Protein AF-A0A6J7NUD2-F1 (afdb_monomer)

Mean predicted aligned error: 7.23 Å

Foldseek 3Di:
DLLVVLQVLVVQLVVLLVVLLVVLVVQCVPPNPVRLLVVLVVLLVVLLVLLVVLLLVLLVCLVVAFQLLLLLSLLLNLLSLLLNLLSVLLVVVSVVVDDDSVNSSVSSSVSSNSCCCSPPVSVVLNVCSRPFDHHHHPDWVQSLVLLLVLLVVLLVLLVVLVVCCCCPQVVPPDLVVCCVVLVPPSLSSSLVSLNVLSVPLDNDDDGSSSSSVSSSSSLSNSLSSVLVSVSSVLVVCVPVCVDVDNVVSPDLVVLLVVLVVLLVLLVVLQVVCVVLVHHLPSLNSQLSSLSSSLVVCPPPPCNSVSSSSSVSSSSSSNSSSVSSVPRDRD

Sequence (330 aa):
MATSYGIGMQGLNMAVREGASVNAQAQLAASGVTGATVWLTDWLKRSTVSNSAALTLGIQLGDAMGYEQQLTLPNALSWLAYNDSILQSVQQQIDAGALDAAGIDRYARILADVDAAINVYYPDQLAIVQAAPAQPSPGAGPVTAYLSDYTTFLARAGKAQQDYVQQVVMRGQDPAVVARENDVGLLLPVVLNLSAAAAAIPSNRDSLPDELLQATVAVTYYIATTSLIAAVQNFGVDQFGIGADPTAVQQPEVLLASMSTAKKAVDQVAALLAQRGLDASLPVWAAAYGTDAAQALAGTPEATAAQVLALNELYFDAITVFMLQSGPVQ

Radius of gyration: 19.98 Å; Cα contacts (8 Å, |Δi|>4): 411; chains: 1; bounding box: 54×42×58 Å

Solvent-accessible surface area (backbone atoms only — not comparable to full-atom values): 16984 Å² total; per-residue (Å²): 108,44,47,63,47,22,44,50,52,50,54,46,50,54,50,38,28,51,54,26,33,57,50,33,53,51,34,34,73,75,48,34,59,70,46,31,50,51,54,50,51,57,48,50,54,52,50,51,53,52,40,53,50,51,48,53,52,55,37,62,50,42,78,80,39,26,42,53,36,45,68,46,42,27,62,59,43,17,62,46,50,46,40,50,23,45,51,54,42,51,50,53,50,58,74,69,69,73,68,48,73,67,50,48,30,52,52,34,25,51,51,31,48,45,48,45,40,62,74,48,49,39,57,52,46,48,51,45,44,72,67,49,75,51,54,77,50,89,49,62,65,66,53,33,55,51,37,49,54,50,23,53,51,31,37,52,51,18,49,52,43,45,49,45,41,43,57,73,72,48,63,73,57,58,66,74,55,52,34,65,76,64,69,46,65,63,55,60,54,22,38,51,46,31,46,53,55,45,71,65,58,70,94,75,82,90,46,55,55,58,31,41,51,48,27,10,40,11,52,34,28,28,49,46,25,49,52,46,47,54,54,54,51,54,46,52,30,61,76,68,51,69,54,93,40,70,74,67,75,69,40,66,68,59,53,51,51,50,45,52,52,48,44,50,52,39,54,54,47,36,55,55,30,48,76,72,74,42,68,47,61,57,39,54,44,48,32,42,13,27,49,37,25,19,59,73,31,57,91,46,99,55,18,65,64,32,42,54,51,18,47,53,42,34,50,55,19,40,53,46,45,50,50,61,64,72,42,84,85,128

pLDDT: mean 82.51, std 13.62, range [37.12, 98.12]

Structure (mmCIF, N/CA/C/O backbone):
data_AF-A0A6J7NUD2-F1
#
_entry.id   AF-A0A6J7NUD2-F1
#
loop_
_atom_site.group_PDB
_atom_site.id
_atom_site.type_symbol
_atom_site.label_atom_id
_atom_site.label_alt_id
_atom_site.label_comp_id
_atom_site.label_asym_id
_atom_site.label_entity_id
_atom_site.label_seq_id
_atom_site.pdbx_PDB_ins_code
_atom_site.Cartn_x
_atom_site.Cartn_y
_atom_site.Cartn_z
_atom_site.occupancy
_atom_site.B_iso_or_equiv
_atom_site.auth_seq_id
_atom_site.auth_comp_id
_atom_site.auth_asym_id
_atom_site.auth_atom_id
_atom_site.pdbx_PDB_model_num
ATOM 1 N N . MET A 1 1 ? 9.105 -21.733 -0.722 1.00 59.88 1 MET A N 1
ATOM 2 C CA . MET A 1 1 ? 9.445 -20.643 0.221 1.00 59.88 1 MET A CA 1
ATOM 3 C C . MET A 1 1 ? 8.347 -19.585 0.264 1.00 59.88 1 MET A C 1
ATOM 5 O O . MET A 1 1 ? 7.914 -19.294 1.366 1.00 59.88 1 MET A O 1
ATOM 9 N N . ALA A 1 2 ? 7.836 -19.091 -0.877 1.00 67.69 2 ALA A N 1
ATOM 10 C CA . ALA A 1 2 ? 6.710 -18.138 -0.926 1.00 67.69 2 ALA A CA 1
ATOM 11 C C . ALA A 1 2 ? 5.458 -18.602 -0.145 1.00 67.69 2 ALA A C 1
ATOM 13 O O . ALA A 1 2 ? 4.904 -17.836 0.631 1.00 67.69 2 ALA A O 1
ATOM 14 N N . THR A 1 3 ? 5.092 -19.885 -0.233 1.00 67.50 3 THR A N 1
ATOM 15 C CA . THR A 1 3 ? 3.977 -20.477 0.532 1.00 67.50 3 THR A CA 1
ATOM 16 C C . THR A 1 3 ? 4.145 -20.341 2.047 1.00 67.50 3 THR A C 1
ATOM 18 O O . THR A 1 3 ? 3.269 -19.841 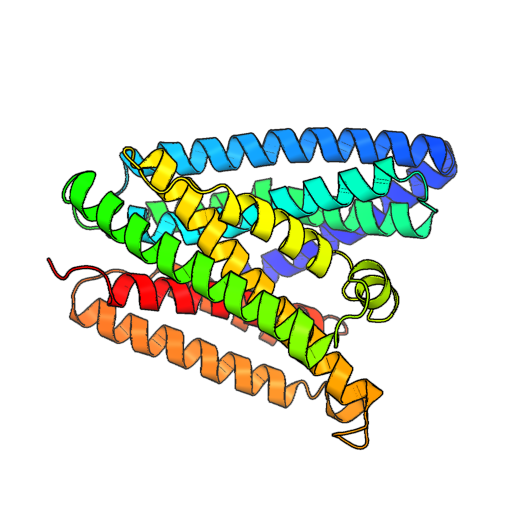2.746 1.00 67.50 3 THR A O 1
ATOM 21 N N . SER A 1 4 ? 5.296 -20.772 2.573 1.00 74.00 4 SER A N 1
ATOM 22 C CA . SER A 1 4 ? 5.603 -20.695 4.007 1.00 74.00 4 SER A CA 1
ATOM 23 C C . SER A 1 4 ? 5.697 -19.247 4.485 1.00 74.00 4 SER A C 1
ATOM 25 O O . SER A 1 4 ? 5.301 -18.954 5.609 1.00 74.00 4 SER A O 1
ATOM 27 N N . TYR A 1 5 ? 6.186 -18.358 3.617 1.00 77.38 5 TYR A N 1
ATOM 28 C CA . TYR A 1 5 ? 6.209 -16.923 3.858 1.00 77.38 5 TYR A CA 1
ATOM 29 C C . TYR A 1 5 ? 4.789 -16.364 3.997 1.00 77.38 5 TYR A C 1
ATOM 31 O O . TYR A 1 5 ? 4.462 -15.817 5.042 1.00 77.38 5 TYR A O 1
ATOM 39 N N . GLY A 1 6 ? 3.907 -16.599 3.019 1.00 72.12 6 GLY A N 1
ATOM 40 C CA . GLY A 1 6 ? 2.522 -16.115 3.043 1.00 72.12 6 GLY A CA 1
ATOM 41 C C . GLY A 1 6 ? 1.725 -16.587 4.266 1.00 72.12 6 GLY A C 1
ATOM 42 O O . GLY A 1 6 ? 1.012 -15.798 4.886 1.00 72.12 6 GLY A O 1
ATOM 43 N N . ILE A 1 7 ? 1.898 -17.849 4.678 1.00 73.75 7 ILE A N 1
ATOM 44 C CA . ILE A 1 7 ? 1.293 -18.377 5.915 1.00 73.75 7 ILE A CA 1
ATOM 45 C C . ILE A 1 7 ? 1.849 -17.658 7.151 1.00 73.75 7 ILE A C 1
ATOM 47 O O . ILE A 1 7 ? 1.085 -17.254 8.027 1.00 73.75 7 ILE A O 1
ATOM 51 N N . GLY A 1 8 ? 3.173 -17.483 7.223 1.00 80.44 8 GLY A N 1
ATOM 52 C CA . GLY A 1 8 ? 3.830 -16.782 8.327 1.00 80.44 8 GLY A CA 1
ATOM 53 C C . GLY A 1 8 ? 3.371 -15.329 8.456 1.00 80.44 8 GLY A C 1
ATOM 54 O O . GLY A 1 8 ? 3.084 -14.876 9.560 1.00 80.44 8 GLY A O 1
ATOM 55 N N . MET A 1 9 ? 3.220 -14.635 7.328 1.00 78.88 9 MET A N 1
ATOM 56 C CA . MET A 1 9 ? 2.728 -13.257 7.241 1.00 78.88 9 MET A CA 1
ATOM 57 C C . MET A 1 9 ? 1.304 -13.122 7.773 1.00 78.88 9 MET A C 1
ATOM 59 O O . MET A 1 9 ? 1.014 -12.221 8.557 1.00 78.88 9 MET A O 1
ATOM 63 N N . GLN A 1 10 ? 0.410 -14.043 7.405 1.00 74.88 10 GLN A N 1
ATOM 64 C CA . GLN A 1 10 ? -0.948 -14.021 7.944 1.00 74.88 10 GLN A CA 1
ATOM 65 C C . GLN A 1 10 ? -0.992 -14.349 9.434 1.00 74.88 10 GLN A C 1
ATOM 67 O O . GLN A 1 10 ? -1.675 -13.660 10.191 1.00 74.88 10 GLN A O 1
ATOM 72 N N . GLY A 1 11 ? -0.217 -15.343 9.876 1.00 79.19 11 GLY A N 1
ATOM 73 C CA . GLY A 1 11 ? -0.076 -15.640 11.301 1.00 79.19 11 GLY A CA 1
ATOM 74 C C . GLY A 1 11 ? 0.433 -14.432 12.092 1.00 79.19 11 GLY A C 1
ATOM 75 O O . GLY A 1 11 ? -0.085 -14.139 13.170 1.00 79.19 11 GLY A O 1
ATOM 76 N N . LEU A 1 12 ? 1.393 -13.690 11.532 1.00 86.56 12 LEU A N 1
ATOM 77 C CA . LEU A 1 12 ? 1.901 -12.456 12.117 1.00 86.56 12 LEU A CA 1
ATOM 78 C C . LEU A 1 12 ? 0.822 -11.367 12.166 1.00 86.56 12 LEU A C 1
ATOM 80 O O . LEU A 1 12 ? 0.590 -10.839 13.249 1.00 86.56 12 LEU A O 1
ATOM 84 N N . ASN A 1 13 ? 0.117 -11.082 11.064 1.00 81.00 13 ASN A N 1
ATOM 85 C CA . ASN A 1 13 ? -0.995 -10.116 11.034 1.00 81.00 13 ASN A CA 1
ATOM 86 C C . ASN A 1 13 ? -2.052 -10.424 12.105 1.00 81.00 13 ASN A C 1
ATOM 88 O O . ASN A 1 13 ? -2.481 -9.543 12.848 1.00 81.00 13 ASN A O 1
ATOM 92 N N . MET A 1 14 ? -2.458 -11.689 12.230 1.00 81.94 14 MET A N 1
ATOM 93 C CA . MET A 1 14 ? -3.412 -12.104 13.262 1.00 81.94 14 MET A CA 1
ATOM 94 C C .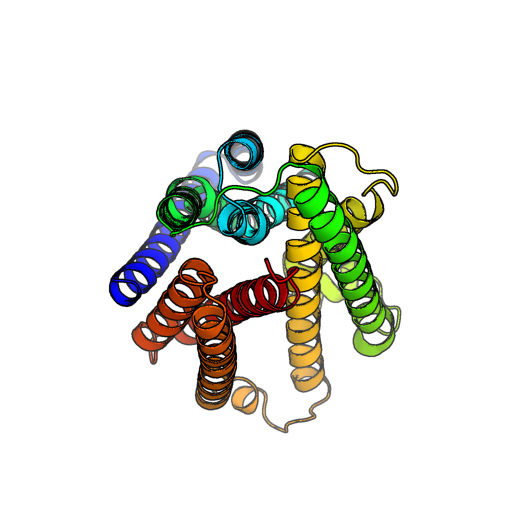 MET A 1 14 ? -2.861 -11.855 14.670 1.00 81.94 14 MET A C 1
ATOM 96 O O . MET A 1 14 ? -3.554 -11.286 15.514 1.00 81.94 14 MET A O 1
ATOM 100 N N . ALA A 1 15 ? -1.605 -12.237 14.913 1.00 88.19 15 ALA A N 1
ATOM 101 C CA . ALA A 1 15 ? -0.965 -12.078 16.212 1.00 88.19 15 ALA A CA 1
ATOM 102 C C . ALA A 1 15 ? -0.790 -10.603 16.609 1.00 88.19 15 ALA A C 1
ATOM 104 O O . ALA A 1 15 ? -1.080 -10.247 17.753 1.00 88.19 15 ALA A O 1
ATOM 105 N N . VAL A 1 16 ? -0.355 -9.734 15.688 1.00 91.88 16 VAL A N 1
ATOM 106 C CA . VAL A 1 16 ? -0.160 -8.304 15.986 1.00 91.88 16 VAL A CA 1
ATOM 107 C C . VAL A 1 16 ? -1.488 -7.595 16.228 1.00 91.88 16 VAL A C 1
ATOM 109 O O . VAL A 1 16 ? -1.579 -6.809 17.169 1.00 91.88 16 VAL A O 1
ATOM 112 N N . ARG A 1 17 ? -2.544 -7.923 15.467 1.00 86.44 17 ARG A N 1
ATOM 113 C CA . ARG A 1 17 ? -3.895 -7.377 15.687 1.00 86.44 17 ARG A CA 1
ATOM 114 C C . ARG A 1 17 ? -4.437 -7.767 17.054 1.00 86.44 17 ARG A C 1
ATOM 116 O O . ARG A 1 17 ? -4.958 -6.917 17.772 1.00 86.44 17 ARG A O 1
ATOM 123 N N . GLU A 1 18 ? -4.308 -9.037 17.427 1.00 89.56 18 GLU A N 1
ATOM 124 C CA . GLU A 1 18 ? -4.816 -9.506 18.715 1.00 89.56 18 GLU A CA 1
ATOM 125 C C . GLU A 1 18 ? -4.021 -8.915 19.885 1.00 89.56 18 GLU A C 1
ATOM 127 O O . GLU A 1 18 ? -4.606 -8.395 20.834 1.00 89.56 18 GLU A O 1
ATOM 132 N N . GLY A 1 19 ? -2.689 -8.875 19.781 1.00 94.31 19 GLY A N 1
ATOM 133 C CA . GLY A 1 19 ? -1.846 -8.207 20.773 1.00 94.31 19 GLY A CA 1
ATOM 134 C C . GLY A 1 19 ? -2.177 -6.718 20.925 1.00 94.31 19 GLY A C 1
ATOM 135 O O . GLY A 1 19 ? -2.242 -6.202 22.042 1.00 94.31 19 GLY A O 1
ATOM 136 N N . ALA A 1 20 ? -2.443 -6.024 19.817 1.00 95.06 20 ALA A N 1
ATOM 137 C CA . ALA A 1 20 ? -2.848 -4.623 19.830 1.00 95.06 20 ALA A CA 1
ATOM 138 C C . ALA A 1 20 ? -4.218 -4.408 20.481 1.00 95.06 20 ALA A C 1
ATOM 140 O O . ALA A 1 20 ? -4.378 -3.452 21.237 1.00 95.06 20 ALA A O 1
ATOM 141 N N . SER A 1 21 ? -5.171 -5.312 20.249 1.00 92.19 21 SER A N 1
ATOM 142 C CA . SER A 1 21 ? -6.493 -5.279 20.879 1.00 92.19 21 SER A CA 1
ATOM 143 C C . SER A 1 21 ? -6.420 -5.453 22.392 1.00 92.19 21 SER A C 1
ATOM 145 O O . SER A 1 21 ? -6.984 -4.657 23.143 1.00 92.19 21 SER A O 1
ATOM 147 N N . VAL A 1 22 ? -5.640 -6.430 22.862 1.00 97.31 22 VAL A N 1
ATOM 148 C CA . VAL A 1 22 ? -5.398 -6.636 24.298 1.00 97.31 22 VAL A CA 1
ATOM 149 C C . VAL A 1 22 ? -4.773 -5.387 24.926 1.00 97.31 22 VAL A C 1
ATOM 151 O O . VAL A 1 22 ? -5.215 -4.933 25.985 1.00 97.31 22 VAL A O 1
ATOM 154 N N . ASN A 1 23 ? -3.787 -4.781 24.258 1.00 96.88 23 ASN A N 1
ATOM 155 C CA . ASN A 1 23 ? -3.168 -3.543 24.729 1.00 96.88 23 ASN A CA 1
ATOM 156 C C . ASN A 1 23 ? -4.160 -2.373 24.745 1.00 96.88 23 ASN A C 1
ATOM 158 O O . ASN A 1 23 ? -4.207 -1.638 25.729 1.00 96.88 23 ASN A O 1
ATOM 162 N N . ALA A 1 24 ? -4.985 -2.218 23.709 1.00 96.56 24 ALA A N 1
ATOM 163 C CA . ALA A 1 24 ? -6.013 -1.184 23.640 1.00 96.56 24 ALA A CA 1
ATOM 164 C C . ALA A 1 24 ? -7.023 -1.312 24.791 1.00 96.56 24 ALA A C 1
ATOM 166 O O . ALA A 1 24 ? -7.306 -0.332 25.482 1.00 96.56 24 ALA A O 1
ATOM 167 N N . GLN A 1 25 ? -7.505 -2.528 25.061 1.00 97.00 25 GLN A N 1
ATOM 168 C CA . GLN A 1 25 ? -8.401 -2.813 26.185 1.00 97.00 25 GLN A CA 1
ATOM 169 C C . GLN A 1 25 ? -7.742 -2.504 27.534 1.00 97.00 25 GLN A C 1
ATOM 171 O O . GLN A 1 25 ? -8.377 -1.911 28.409 1.00 97.00 25 GLN A O 1
ATOM 176 N N . ALA A 1 26 ? -6.459 -2.838 27.697 1.00 97.62 26 ALA A N 1
ATOM 177 C CA . ALA A 1 26 ? -5.707 -2.503 28.902 1.00 97.62 26 ALA A CA 1
ATOM 178 C C . ALA A 1 26 ? -5.567 -0.981 29.092 1.00 97.62 26 ALA A C 1
ATOM 180 O O . ALA A 1 26 ? -5.762 -0.484 30.202 1.00 97.62 26 ALA A O 1
ATOM 181 N N . GLN A 1 27 ? -5.293 -0.225 28.023 1.00 97.75 27 GLN A N 1
ATOM 182 C CA . GLN A 1 27 ? -5.208 1.241 28.077 1.00 97.75 27 GLN A CA 1
ATOM 183 C C . GLN A 1 27 ? -6.558 1.885 28.409 1.00 97.75 27 GLN A C 1
ATOM 185 O O . GLN A 1 27 ? -6.618 2.789 29.249 1.00 97.75 27 GLN A O 1
ATOM 190 N N . LEU A 1 28 ? -7.643 1.383 27.809 1.00 97.62 28 LEU A N 1
ATOM 191 C CA . LEU A 1 28 ? -9.012 1.808 28.104 1.00 97.62 28 LEU A CA 1
ATOM 192 C C . LEU A 1 28 ? -9.375 1.554 29.571 1.00 97.62 28 LEU A C 1
ATOM 194 O O . LEU A 1 28 ? -9.928 2.436 30.225 1.00 97.62 28 LEU A O 1
ATOM 198 N N . ALA A 1 29 ? -9.029 0.383 30.109 1.00 97.56 29 ALA A N 1
ATOM 199 C CA . ALA A 1 29 ? -9.279 0.046 31.507 1.00 97.56 29 ALA A CA 1
ATOM 200 C C . ALA A 1 29 ? -8.446 0.900 32.479 1.00 97.56 29 ALA A C 1
ATOM 202 O O . ALA A 1 29 ? -8.942 1.293 33.533 1.00 97.56 29 ALA A O 1
ATOM 203 N N . ALA A 1 30 ? -7.191 1.198 32.130 1.00 97.44 30 ALA A N 1
ATOM 204 C CA . ALA A 1 30 ? -6.271 1.926 33.000 1.00 97.44 30 ALA A CA 1
ATOM 205 C C . ALA A 1 30 ? -6.513 3.442 33.021 1.00 97.44 30 ALA A C 1
ATOM 207 O O . ALA A 1 30 ? -6.328 4.079 34.057 1.00 97.44 30 ALA A O 1
ATOM 208 N N . SER A 1 31 ? -6.886 4.032 31.883 1.00 96.44 31 SER A N 1
ATOM 209 C CA . SER A 1 31 ? -6.862 5.491 31.692 1.00 96.44 31 SER A CA 1
ATOM 210 C C . SER A 1 31 ? -8.123 6.069 31.041 1.00 96.44 31 SER A C 1
ATOM 212 O O . SER A 1 31 ? -8.207 7.276 30.793 1.00 96.44 31 SER A O 1
ATOM 214 N N . GLY A 1 32 ? -9.126 5.223 30.794 1.00 96.19 32 GLY A N 1
ATOM 215 C CA . GLY A 1 32 ? -10.331 5.594 30.065 1.00 96.19 32 GLY A CA 1
ATOM 216 C C . GLY A 1 32 ? -10.046 5.930 28.600 1.00 96.19 32 GLY A C 1
ATOM 217 O O . GLY A 1 32 ? -8.933 5.777 28.097 1.00 96.19 32 GLY A O 1
ATOM 218 N N . VAL A 1 33 ? -11.075 6.420 27.909 1.00 95.62 33 VAL A N 1
ATOM 219 C CA . VAL A 1 33 ? -10.987 6.778 26.484 1.00 95.62 33 VAL A CA 1
ATOM 220 C C . VAL A 1 33 ? -9.936 7.863 26.251 1.00 95.62 33 VAL A C 1
ATOM 222 O O . VAL A 1 33 ? -9.086 7.703 25.389 1.00 95.62 33 VAL A O 1
ATOM 225 N N . THR A 1 34 ? -9.926 8.929 27.058 1.00 94.56 34 THR A N 1
ATOM 226 C CA . THR A 1 34 ? -8.990 10.050 26.883 1.00 94.56 34 THR A CA 1
ATOM 227 C C . THR A 1 34 ? -7.527 9.613 26.960 1.00 94.56 34 THR A C 1
ATOM 229 O O . THR A 1 34 ? -6.733 9.998 26.104 1.00 94.56 34 THR A O 1
ATOM 232 N N . GLY A 1 35 ? -7.156 8.808 27.961 1.00 94.88 35 GLY A N 1
ATOM 233 C CA . GLY A 1 35 ? -5.779 8.333 28.089 1.00 94.88 35 GLY A CA 1
ATOM 234 C C . GLY A 1 35 ? -5.400 7.328 27.000 1.00 94.88 35 GLY A C 1
ATOM 235 O O . GLY A 1 35 ? -4.309 7.422 26.437 1.00 94.88 35 GLY A O 1
ATOM 236 N N . ALA A 1 36 ? -6.326 6.446 26.613 1.00 96.75 36 ALA A N 1
ATOM 237 C CA . ALA A 1 36 ? -6.109 5.525 25.504 1.00 96.75 36 ALA A CA 1
ATOM 238 C C . ALA A 1 36 ? -5.946 6.259 24.158 1.00 96.75 36 ALA A C 1
ATOM 240 O O . ALA A 1 36 ? -5.100 5.870 23.354 1.00 96.75 36 ALA A O 1
ATOM 241 N N . THR A 1 37 ? -6.665 7.365 23.932 1.00 96.56 37 THR A N 1
ATOM 242 C CA . THR A 1 37 ? -6.471 8.236 22.760 1.00 96.56 37 THR A CA 1
ATOM 243 C C . THR A 1 37 ? -5.074 8.853 22.738 1.00 96.56 37 THR A C 1
ATOM 245 O O . THR A 1 37 ? -4.451 8.904 21.678 1.00 96.56 37 THR A O 1
ATOM 248 N N . VAL A 1 38 ? -4.539 9.292 23.886 1.00 96.38 38 VAL A N 1
ATOM 249 C CA . VAL A 1 38 ? -3.161 9.816 23.970 1.00 96.38 38 VAL A CA 1
ATOM 250 C C . VAL A 1 38 ? -2.148 8.728 23.611 1.00 96.38 38 VAL A C 1
ATOM 252 O O . VAL A 1 38 ? -1.277 8.961 22.775 1.00 96.38 38 VAL A O 1
ATOM 255 N N . TRP A 1 39 ? -2.302 7.523 24.166 1.00 96.94 39 TRP A N 1
ATOM 256 C CA . TRP A 1 39 ? -1.449 6.380 23.826 1.00 96.94 39 TRP A CA 1
ATOM 257 C C . TRP A 1 39 ? -1.483 6.054 22.326 1.00 96.94 39 TRP A C 1
ATOM 259 O O . TRP A 1 39 ? -0.428 5.877 21.711 1.00 96.94 39 TRP A O 1
ATOM 269 N N . LEU A 1 40 ? -2.678 6.024 21.730 1.00 96.69 40 LEU A N 1
ATOM 270 C CA . LEU A 1 40 ? -2.864 5.776 20.302 1.00 96.69 40 LEU A CA 1
ATOM 271 C C . LEU A 1 40 ? -2.211 6.877 19.454 1.00 96.69 40 LEU A C 1
ATOM 273 O O . LEU A 1 40 ? -1.534 6.581 18.475 1.00 96.69 40 LEU A O 1
ATOM 277 N N . THR A 1 41 ? -2.356 8.140 19.863 1.00 97.44 41 THR A N 1
ATOM 278 C CA . THR A 1 41 ? -1.734 9.296 19.198 1.00 97.44 41 THR A CA 1
ATOM 279 C C . THR A 1 41 ? -0.208 9.202 19.226 1.00 97.44 41 THR A C 1
ATOM 281 O O . THR A 1 41 ? 0.461 9.489 18.234 1.00 97.44 41 THR A O 1
ATOM 284 N N . ASP A 1 42 ? 0.369 8.783 20.351 1.00 97.94 42 ASP A N 1
ATOM 285 C CA . ASP A 1 42 ? 1.816 8.609 20.464 1.00 97.94 42 ASP A CA 1
ATOM 286 C C . ASP A 1 42 ? 2.319 7.409 19.659 1.00 97.94 42 ASP A C 1
ATOM 288 O O . ASP A 1 42 ? 3.426 7.463 19.120 1.00 97.94 42 ASP A O 1
ATOM 292 N N . TRP A 1 43 ? 1.527 6.336 19.551 1.00 97.88 43 TRP A N 1
ATOM 293 C CA . TRP A 1 43 ? 1.815 5.235 18.633 1.00 97.88 43 TRP A CA 1
ATOM 294 C C . TRP A 1 43 ? 1.810 5.720 17.184 1.00 97.88 43 TRP A C 1
ATOM 296 O O . TRP A 1 43 ? 2.838 5.612 16.518 1.00 97.88 43 TRP A O 1
ATOM 306 N N . LEU A 1 44 ? 0.726 6.361 16.750 1.00 97.69 44 LEU A N 1
ATOM 307 C CA . LEU A 1 44 ? 0.581 6.932 15.415 1.00 97.69 44 LEU A CA 1
ATOM 308 C C . LEU A 1 44 ? 1.786 7.797 15.022 1.00 97.69 44 LEU A C 1
ATOM 310 O O . LEU A 1 44 ? 2.376 7.578 13.969 1.00 97.69 44 LEU A O 1
ATOM 314 N N . LYS A 1 45 ? 2.224 8.718 15.893 1.00 98.12 45 LYS A N 1
ATOM 315 C CA . LYS A 1 45 ? 3.410 9.556 15.636 1.00 98.12 45 LYS A CA 1
ATOM 316 C C . LYS A 1 45 ? 4.670 8.734 15.366 1.00 98.12 45 LYS A C 1
ATOM 318 O O . LYS A 1 45 ? 5.428 9.071 14.459 1.00 98.12 45 LYS A O 1
ATOM 323 N N . ARG A 1 46 ? 4.918 7.677 16.151 1.00 97.88 46 ARG A N 1
ATOM 324 C CA . ARG A 1 46 ? 6.085 6.801 15.946 1.00 97.88 46 ARG A CA 1
ATOM 325 C C . ARG A 1 46 ? 5.986 6.064 14.615 1.00 97.88 46 ARG A C 1
ATOM 327 O O . ARG A 1 46 ? 6.964 6.059 13.875 1.00 97.88 46 ARG A O 1
ATOM 334 N N . SER A 1 47 ? 4.819 5.508 14.296 1.00 98.00 47 SER A N 1
ATOM 335 C CA . SER A 1 47 ? 4.583 4.809 13.030 1.00 98.00 47 SER A CA 1
ATOM 336 C C . SER A 1 47 ? 4.755 5.741 11.827 1.00 98.00 47 SER A C 1
ATOM 338 O O . SER A 1 47 ? 5.409 5.356 10.865 1.00 98.00 47 SER A O 1
ATOM 340 N N . THR A 1 48 ? 4.295 6.997 11.901 1.00 98.12 48 THR A N 1
ATOM 341 C CA . THR A 1 48 ? 4.526 8.020 10.861 1.00 98.12 48 THR A CA 1
ATOM 342 C C . THR A 1 48 ? 6.006 8.303 10.638 1.00 98.12 48 THR A C 1
ATOM 344 O O . THR A 1 48 ? 6.464 8.323 9.495 1.00 98.12 48 THR A O 1
ATOM 347 N N . VAL A 1 49 ? 6.781 8.482 11.712 1.00 97.94 49 VAL A N 1
ATOM 348 C CA . VAL A 1 49 ? 8.231 8.705 11.600 1.00 97.94 49 VAL A CA 1
ATOM 349 C C . VAL A 1 49 ? 8.924 7.487 10.985 1.00 97.94 49 VAL A C 1
ATOM 351 O O . VAL A 1 49 ? 9.716 7.646 10.057 1.00 97.94 49 VAL A O 1
ATOM 354 N N . SER A 1 50 ? 8.605 6.278 11.453 1.00 97.62 50 SER A N 1
ATOM 355 C CA . SER A 1 50 ? 9.188 5.039 10.926 1.00 97.62 50 SER A CA 1
ATOM 356 C C . SER A 1 50 ? 8.822 4.801 9.460 1.00 97.62 50 SER A C 1
ATOM 358 O O . SER A 1 50 ? 9.695 4.453 8.669 1.00 97.62 50 SER A O 1
ATOM 360 N N . ASN A 1 51 ? 7.564 5.039 9.074 1.00 97.50 51 ASN A N 1
ATOM 361 C CA . ASN A 1 51 ? 7.095 4.893 7.695 1.00 97.50 51 ASN A CA 1
ATOM 362 C C . ASN A 1 51 ? 7.822 5.860 6.753 1.00 97.50 51 ASN A C 1
ATOM 364 O O . ASN A 1 51 ? 8.347 5.453 5.719 1.00 97.50 51 ASN A O 1
ATOM 368 N N . SER A 1 52 ? 7.911 7.135 7.145 1.00 96.88 52 SER A N 1
ATOM 369 C CA . SER A 1 52 ? 8.609 8.163 6.369 1.00 96.88 52 SER A CA 1
ATOM 370 C C . SER A 1 52 ? 10.102 7.852 6.217 1.00 96.88 52 SER A C 1
ATOM 372 O O . SER A 1 52 ? 10.657 7.989 5.122 1.00 96.88 52 SER A O 1
ATOM 374 N N . ALA A 1 53 ? 10.749 7.368 7.282 1.00 96.19 53 ALA A N 1
ATOM 375 C CA . ALA A 1 53 ? 12.145 6.943 7.237 1.00 96.19 53 ALA A CA 1
ATOM 376 C C . ALA A 1 53 ? 12.353 5.737 6.305 1.00 96.19 53 ALA A C 1
ATOM 378 O O . ALA A 1 53 ? 13.280 5.747 5.495 1.00 96.19 53 ALA A O 1
ATOM 379 N N . ALA A 1 54 ? 11.477 4.729 6.379 1.00 96.06 54 ALA A N 1
ATOM 380 C CA . ALA A 1 54 ? 11.524 3.550 5.517 1.00 96.06 54 ALA A CA 1
ATOM 381 C C . ALA A 1 54 ? 11.349 3.916 4.035 1.00 96.06 54 ALA A C 1
ATOM 383 O O . ALA A 1 54 ? 12.136 3.466 3.201 1.00 96.06 54 ALA A O 1
ATOM 384 N N . LEU A 1 55 ? 10.378 4.783 3.723 1.00 95.12 55 LEU A N 1
ATOM 385 C CA . LEU A 1 55 ? 10.113 5.248 2.361 1.00 95.12 55 LEU A CA 1
ATOM 386 C C . LEU A 1 55 ? 11.301 6.043 1.809 1.00 95.12 55 LEU A C 1
ATOM 388 O O . LEU A 1 55 ? 11.763 5.777 0.703 1.00 95.12 55 LEU A O 1
ATOM 392 N N . THR A 1 56 ? 11.845 6.964 2.610 1.00 94.56 56 THR A N 1
ATOM 393 C CA . THR A 1 56 ? 13.029 7.758 2.242 1.00 94.56 56 THR A CA 1
ATOM 394 C C . THR A 1 56 ? 14.228 6.863 1.943 1.00 94.56 56 THR A C 1
ATOM 396 O O . THR A 1 56 ? 14.889 7.039 0.921 1.00 94.56 56 THR A O 1
ATOM 399 N N . LEU A 1 57 ? 14.496 5.880 2.809 1.00 92.75 57 LEU A N 1
ATOM 400 C CA . LEU A 1 57 ? 15.584 4.926 2.610 1.00 92.75 57 LEU A CA 1
ATOM 401 C C . LEU A 1 57 ? 15.380 4.108 1.329 1.00 92.75 57 LEU A C 1
ATOM 403 O O . LEU A 1 57 ? 16.317 3.939 0.556 1.00 92.75 57 LEU A O 1
ATOM 407 N N . GLY A 1 58 ? 14.159 3.627 1.091 1.00 92.81 58 GLY A N 1
ATOM 408 C CA . GLY A 1 58 ? 13.821 2.850 -0.098 1.00 92.81 58 GLY A CA 1
ATOM 409 C C . GLY A 1 58 ? 14.073 3.610 -1.393 1.00 92.81 58 GLY A C 1
ATOM 410 O O . GLY A 1 58 ? 14.719 3.087 -2.296 1.00 92.81 58 GLY A O 1
ATOM 411 N N . ILE A 1 59 ? 13.649 4.873 -1.443 1.00 93.62 59 ILE A N 1
ATOM 412 C CA . ILE A 1 59 ? 13.890 5.767 -2.581 1.00 93.62 59 ILE A CA 1
ATOM 413 C C . ILE A 1 59 ? 15.392 5.984 -2.805 1.00 93.62 59 ILE A C 1
ATOM 415 O O . ILE A 1 59 ? 15.864 5.878 -3.934 1.00 93.62 59 ILE A O 1
ATOM 419 N N . GLN A 1 60 ? 16.157 6.241 -1.738 1.00 91.88 60 GLN A N 1
ATOM 420 C CA . GLN A 1 60 ? 17.607 6.465 -1.823 1.00 91.88 60 GLN A CA 1
ATOM 421 C C . GLN A 1 60 ? 18.374 5.242 -2.337 1.00 91.88 60 GLN A C 1
ATOM 423 O O . GLN A 1 60 ? 19.395 5.388 -3.006 1.00 91.88 60 GLN A O 1
ATOM 428 N N . LEU A 1 61 ? 17.893 4.031 -2.050 1.00 90.19 61 LEU A N 1
ATOM 429 C CA . LEU A 1 61 ? 18.515 2.804 -2.547 1.00 90.19 61 LEU A CA 1
ATOM 430 C C . LEU A 1 61 ? 18.369 2.638 -4.065 1.00 90.19 61 LEU A C 1
ATOM 432 O O . LEU A 1 61 ? 19.195 1.951 -4.667 1.00 90.19 61 LEU A O 1
ATOM 436 N N . GLY A 1 62 ? 17.377 3.285 -4.687 1.00 88.56 62 GLY A N 1
ATOM 437 C CA . GLY A 1 62 ? 17.141 3.222 -6.130 1.00 88.56 62 GLY A CA 1
ATOM 438 C C . GLY A 1 62 ? 18.342 3.666 -6.973 1.00 88.56 62 GLY A C 1
ATOM 439 O O . GLY A 1 62 ? 18.581 3.101 -8.039 1.00 88.56 62 GLY A O 1
ATOM 440 N N . ASP A 1 63 ? 19.164 4.594 -6.479 1.00 86.06 63 ASP A N 1
ATOM 441 C CA . ASP A 1 63 ? 20.361 5.070 -7.191 1.00 86.06 63 ASP A CA 1
ATOM 442 C C . ASP A 1 63 ? 21.425 3.974 -7.384 1.00 86.06 63 ASP A C 1
ATOM 444 O O . ASP A 1 63 ? 22.206 4.021 -8.335 1.00 86.06 63 ASP A O 1
ATOM 448 N N . ALA A 1 64 ? 21.458 2.977 -6.495 1.00 88.62 64 ALA A N 1
ATOM 449 C CA . ALA A 1 64 ? 22.412 1.868 -6.539 1.00 88.62 64 ALA A CA 1
ATOM 450 C C . ALA A 1 64 ? 21.869 0.623 -7.268 1.00 88.62 64 ALA A C 1
ATOM 452 O O . ALA A 1 64 ? 22.583 -0.373 -7.394 1.00 88.62 64 ALA A O 1
ATOM 453 N N . MET A 1 65 ? 20.613 0.663 -7.714 1.00 91.69 65 MET A N 1
ATOM 454 C CA . MET A 1 65 ? 19.904 -0.469 -8.307 1.00 91.69 65 MET A CA 1
ATOM 455 C C . MET A 1 65 ? 20.096 -0.569 -9.829 1.00 91.69 65 MET A C 1
ATOM 457 O O . MET A 1 65 ? 20.338 0.420 -10.523 1.00 91.69 65 MET A O 1
ATOM 461 N N . GLY A 1 66 ? 19.972 -1.790 -10.354 1.00 90.75 66 GLY A N 1
ATOM 462 C CA . GLY A 1 66 ? 19.901 -2.057 -11.792 1.00 90.75 66 GLY A CA 1
ATOM 463 C C . GLY A 1 66 ? 18.571 -1.617 -12.412 1.00 90.75 66 GLY A C 1
ATOM 464 O O . GLY A 1 66 ? 17.655 -1.180 -11.715 1.00 90.75 66 GLY A O 1
ATOM 465 N N . TYR A 1 67 ? 18.449 -1.740 -13.732 1.00 87.06 67 TYR A N 1
ATOM 466 C CA . TYR A 1 67 ? 17.301 -1.230 -14.488 1.00 87.06 67 TYR A CA 1
ATOM 467 C C . TYR A 1 67 ? 15.954 -1.808 -14.014 1.00 87.06 67 TYR A C 1
ATOM 469 O O . TYR A 1 67 ? 15.047 -1.065 -13.645 1.00 87.06 67 TYR A O 1
ATOM 477 N N . GLU A 1 68 ? 15.829 -3.132 -13.960 1.00 87.69 68 GLU A N 1
ATOM 478 C CA . GLU A 1 68 ? 14.602 -3.829 -13.558 1.00 87.69 68 GLU A CA 1
ATOM 479 C C . GLU A 1 68 ? 14.270 -3.576 -12.085 1.00 87.69 68 GLU A C 1
ATOM 481 O O . GLU A 1 68 ? 13.107 -3.420 -11.715 1.00 87.69 68 GLU A O 1
ATOM 486 N N . GLN A 1 69 ? 15.296 -3.469 -11.242 1.00 91.12 69 GLN A N 1
ATOM 487 C CA . GLN A 1 69 ? 15.149 -3.135 -9.827 1.00 91.12 69 GLN A CA 1
ATOM 488 C C . GLN A 1 69 ? 14.585 -1.723 -9.644 1.00 91.12 69 GLN A C 1
ATOM 490 O O . GLN A 1 69 ? 13.632 -1.542 -8.893 1.00 91.12 69 GLN A O 1
ATOM 495 N N . GLN A 1 70 ? 15.101 -0.734 -10.381 1.00 91.38 70 GLN A N 1
ATOM 496 C CA . GLN A 1 70 ? 14.583 0.638 -10.358 1.00 91.38 70 GLN A CA 1
ATOM 497 C C . GLN A 1 70 ? 13.127 0.706 -10.827 1.00 91.38 70 GLN A C 1
ATOM 499 O O . GLN A 1 70 ? 12.327 1.428 -10.237 1.00 91.38 70 GLN A O 1
ATOM 504 N N . LEU A 1 71 ? 12.762 -0.066 -11.854 1.00 88.94 71 LEU A N 1
ATOM 505 C CA . LEU A 1 71 ? 11.381 -0.113 -12.332 1.00 88.94 71 LEU A CA 1
ATOM 506 C C . LEU A 1 71 ? 10.439 -0.832 -11.368 1.00 88.94 71 LEU A C 1
ATOM 508 O O . LEU A 1 71 ? 9.289 -0.438 -11.257 1.00 88.94 71 LEU A O 1
ATOM 512 N N . THR A 1 72 ? 10.891 -1.866 -10.662 1.00 88.38 72 THR A N 1
ATOM 513 C CA . THR A 1 72 ? 10.048 -2.624 -9.718 1.00 88.38 72 THR A CA 1
ATOM 514 C C . THR A 1 72 ? 9.953 -1.982 -8.336 1.00 88.38 72 THR A C 1
ATOM 516 O O . THR A 1 72 ? 8.983 -2.225 -7.616 1.00 88.38 72 THR A O 1
ATOM 519 N N . LEU A 1 73 ? 10.911 -1.128 -7.971 1.00 92.12 73 LEU A N 1
ATOM 520 C CA . LEU A 1 73 ? 10.980 -0.472 -6.668 1.00 92.12 73 LEU A CA 1
ATOM 521 C C . LEU A 1 73 ? 9.701 0.303 -6.287 1.00 92.12 73 LEU A C 1
ATOM 523 O O . LEU A 1 73 ? 9.248 0.117 -5.157 1.00 92.12 73 LEU A O 1
ATOM 527 N N . PRO A 1 74 ? 9.041 1.083 -7.174 1.00 92.75 74 PRO A N 1
ATOM 528 C CA . PRO A 1 74 ? 7.765 1.722 -6.851 1.00 92.75 74 PRO A CA 1
ATOM 529 C C . PRO A 1 74 ? 6.686 0.760 -6.341 1.00 92.75 74 PRO A C 1
ATOM 531 O O . PRO A 1 74 ? 5.894 1.125 -5.476 1.00 92.75 74 PRO A O 1
ATOM 534 N N . ASN A 1 75 ? 6.669 -0.485 -6.830 1.00 88.50 75 ASN A N 1
ATOM 535 C CA . ASN A 1 75 ? 5.738 -1.498 -6.346 1.00 88.50 75 ASN A CA 1
ATOM 536 C C . ASN A 1 75 ? 6.086 -1.964 -4.926 1.00 88.50 75 ASN A C 1
ATOM 538 O O . ASN A 1 75 ? 5.205 -2.042 -4.077 1.00 88.50 75 ASN A O 1
ATOM 542 N N . ALA A 1 76 ? 7.367 -2.206 -4.636 1.00 89.38 76 ALA A N 1
ATOM 543 C CA . ALA A 1 76 ? 7.819 -2.588 -3.294 1.00 89.38 76 ALA A CA 1
ATOM 544 C C . ALA A 1 76 ? 7.619 -1.465 -2.255 1.00 89.38 76 ALA A C 1
ATOM 546 O O . ALA A 1 76 ? 7.403 -1.723 -1.074 1.00 89.38 76 ALA A O 1
ATOM 547 N N . LEU A 1 77 ? 7.666 -0.200 -2.687 1.00 93.38 77 LEU A N 1
ATOM 548 C CA . LEU A 1 77 ? 7.415 0.962 -1.828 1.00 93.38 77 LEU A CA 1
ATOM 549 C C . LEU A 1 77 ? 5.925 1.293 -1.671 1.00 93.38 77 LEU A C 1
ATOM 551 O O . LEU A 1 77 ? 5.554 2.089 -0.806 1.00 93.38 77 LEU A O 1
ATOM 555 N N . SER A 1 78 ? 5.061 0.695 -2.489 1.00 90.19 78 SER A N 1
ATOM 556 C CA . SER A 1 78 ? 3.650 1.073 -2.584 1.00 90.19 78 SER A CA 1
ATOM 557 C C . SER A 1 78 ? 2.880 0.874 -1.273 1.00 90.19 78 SER A C 1
ATOM 559 O O . SER A 1 78 ? 2.042 1.712 -0.921 1.00 90.19 78 SER A O 1
ATOM 561 N N . TRP A 1 79 ? 3.227 -0.162 -0.501 1.00 86.62 79 TRP A N 1
ATOM 562 C CA . TRP A 1 79 ? 2.694 -0.415 0.839 1.00 86.62 79 TRP A CA 1
ATOM 563 C C . TRP A 1 79 ? 3.055 0.693 1.834 1.00 86.62 79 TRP A C 1
ATOM 565 O O . TRP A 1 79 ? 2.227 1.051 2.667 1.00 86.62 79 TRP A O 1
ATOM 575 N N . LEU A 1 80 ? 4.239 1.303 1.726 1.00 95.00 80 LEU A N 1
ATOM 576 C CA . LEU A 1 80 ? 4.628 2.434 2.578 1.00 95.00 80 LEU A CA 1
ATOM 577 C C . LEU A 1 80 ? 3.853 3.708 2.219 1.00 95.00 80 LEU A C 1
ATOM 579 O O . LEU A 1 80 ? 3.435 4.445 3.112 1.00 95.00 80 LEU A O 1
ATOM 583 N N . ALA A 1 81 ? 3.600 3.959 0.930 1.00 94.81 81 ALA A N 1
ATOM 584 C CA . ALA A 1 81 ? 2.738 5.067 0.501 1.00 94.81 81 ALA A CA 1
ATOM 585 C C . ALA A 1 81 ? 1.268 4.849 0.910 1.00 94.81 81 ALA A C 1
ATOM 587 O O . ALA A 1 81 ? 0.569 5.793 1.294 1.00 94.81 81 ALA A O 1
ATOM 588 N N . TYR A 1 82 ? 0.803 3.596 0.885 1.00 92.56 82 TYR A N 1
ATOM 589 C CA . TYR A 1 82 ? -0.520 3.220 1.381 1.00 92.56 82 TYR A CA 1
ATOM 590 C C . TYR A 1 82 ? -0.622 3.445 2.894 1.00 92.56 82 TYR A C 1
ATOM 592 O O . TYR A 1 82 ? -1.562 4.088 3.366 1.00 92.56 82 TYR A O 1
ATOM 600 N N . ASN A 1 83 ? 0.391 3.005 3.646 1.00 94.31 83 ASN A N 1
ATOM 601 C CA . ASN A 1 83 ? 0.497 3.220 5.085 1.00 94.31 83 ASN A CA 1
ATOM 602 C C . ASN A 1 83 ? 0.542 4.705 5.441 1.00 94.31 83 ASN A C 1
ATOM 604 O O . ASN A 1 83 ? -0.127 5.105 6.386 1.00 94.31 83 ASN A O 1
ATOM 608 N N . ASP A 1 84 ? 1.252 5.537 4.677 1.00 95.81 84 ASP A N 1
ATOM 609 C CA . ASP A 1 84 ? 1.267 6.986 4.903 1.00 95.81 84 ASP A CA 1
ATOM 610 C C . ASP A 1 84 ? -0.153 7.570 4.842 1.00 95.81 84 ASP A C 1
ATOM 612 O O . ASP A 1 84 ? -0.591 8.297 5.735 1.00 95.81 84 ASP A O 1
ATOM 616 N N . SER A 1 85 ? -0.932 7.142 3.849 1.00 94.56 85 SER A N 1
ATOM 617 C CA . SER A 1 85 ? -2.326 7.564 3.682 1.00 94.56 85 SER A CA 1
ATOM 618 C C . SER A 1 85 ? -3.257 7.008 4.766 1.00 94.56 85 SER A C 1
ATOM 620 O O . SER A 1 85 ? -4.198 7.702 5.174 1.00 94.56 85 SER A O 1
ATOM 622 N N . ILE A 1 86 ? -2.999 5.792 5.269 1.00 92.56 86 ILE A N 1
ATOM 623 C CA . ILE A 1 86 ? -3.682 5.236 6.449 1.00 92.56 86 ILE A CA 1
ATOM 624 C C . ILE A 1 86 ? -3.378 6.094 7.672 1.00 92.56 86 ILE A C 1
ATOM 626 O O . ILE A 1 86 ? -4.307 6.527 8.345 1.00 92.56 86 ILE A O 1
ATOM 630 N N . LEU A 1 87 ? -2.104 6.361 7.952 1.00 95.44 87 LEU A N 1
ATOM 631 C CA . LEU A 1 87 ? -1.658 7.110 9.125 1.00 95.44 87 LEU A CA 1
ATOM 632 C C . LEU A 1 87 ? -2.251 8.525 9.123 1.00 95.44 87 LEU A C 1
ATOM 634 O O . LEU A 1 87 ? -2.793 8.961 10.138 1.00 95.44 87 LEU A O 1
ATOM 638 N N . GLN A 1 88 ? -2.265 9.200 7.970 1.00 93.62 88 GLN A N 1
ATOM 639 C CA . GLN A 1 88 ? -2.966 10.477 7.798 1.00 93.62 88 GLN A CA 1
ATOM 640 C C . GLN A 1 88 ? -4.471 10.355 8.085 1.00 93.62 88 GLN A C 1
ATOM 642 O O . GLN A 1 88 ? -5.043 11.209 8.763 1.00 93.62 88 GLN A O 1
ATOM 647 N N . SER A 1 89 ? -5.121 9.283 7.623 1.00 89.50 89 SER A N 1
ATOM 648 C CA . SER A 1 89 ? -6.547 9.051 7.885 1.00 89.50 89 SER A CA 1
ATOM 649 C C . SER A 1 89 ? -6.825 8.791 9.368 1.00 89.50 89 SER A C 1
ATOM 651 O O . SER A 1 89 ? -7.773 9.346 9.915 1.00 89.50 89 SER A O 1
ATOM 653 N N . VAL A 1 90 ? -5.994 7.994 10.049 1.00 90.19 90 VAL A N 1
ATOM 654 C CA . VAL A 1 90 ? -6.115 7.756 11.497 1.00 90.19 90 VAL A CA 1
ATOM 655 C C . VAL A 1 90 ? -5.904 9.059 12.273 1.00 90.19 90 VAL A C 1
ATOM 657 O O . VAL A 1 90 ? -6.678 9.343 13.186 1.00 90.19 90 VAL A O 1
ATOM 660 N N . GLN A 1 91 ? -4.928 9.885 11.879 1.00 92.62 91 GLN A N 1
ATOM 661 C CA . GLN A 1 91 ? -4.697 11.204 12.480 1.00 92.62 91 GLN A CA 1
ATOM 662 C C . GLN A 1 91 ? -5.948 12.083 12.388 1.00 92.62 91 GLN A C 1
ATOM 664 O O . GLN A 1 91 ? -6.415 12.590 13.404 1.00 92.62 91 GLN A O 1
ATOM 669 N N . GLN A 1 92 ? -6.544 12.196 11.197 1.00 88.56 92 GLN A N 1
ATOM 670 C CA . GLN A 1 92 ? -7.769 12.975 10.985 1.00 88.56 92 GLN A CA 1
ATOM 671 C C . GLN A 1 92 ? -8.930 12.484 11.868 1.00 88.56 92 GLN A C 1
ATOM 673 O O . GLN A 1 92 ? -9.709 13.290 12.375 1.00 88.56 92 GLN A O 1
ATOM 678 N N . GLN A 1 93 ? -9.045 11.168 12.080 1.00 85.38 93 GLN A N 1
ATOM 679 C CA . GLN A 1 93 ? -10.090 10.571 12.920 1.00 85.38 93 GLN A CA 1
ATOM 680 C C . GLN A 1 93 ? -9.861 10.825 14.415 1.00 85.38 93 GLN A C 1
ATOM 682 O O . GLN A 1 93 ? -10.820 11.078 15.146 1.00 85.38 93 GLN A O 1
ATOM 687 N N . ILE A 1 94 ? -8.605 10.805 14.870 1.00 88.06 94 ILE A N 1
ATOM 688 C CA . ILE A 1 94 ? -8.234 11.209 16.233 1.00 88.06 94 ILE A CA 1
ATOM 689 C C . ILE A 1 94 ? -8.539 12.698 16.444 1.00 88.06 94 ILE A C 1
ATOM 691 O O . ILE A 1 94 ? -9.189 13.054 17.428 1.00 88.06 94 ILE A O 1
ATOM 695 N N . ASP A 1 95 ? -8.128 13.557 15.507 1.00 87.88 95 ASP A N 1
ATOM 696 C CA . ASP A 1 95 ? -8.281 15.016 15.604 1.00 87.88 95 ASP A CA 1
ATOM 697 C C . ASP A 1 95 ? -9.746 15.466 15.566 1.00 87.88 95 ASP A C 1
ATOM 699 O O . ASP A 1 95 ? -10.104 16.477 16.171 1.00 87.88 95 ASP A O 1
ATOM 703 N N . ALA A 1 96 ? -10.620 14.687 14.921 1.00 84.19 96 ALA A N 1
ATOM 704 C CA . ALA A 1 96 ? -12.065 14.902 14.957 1.00 84.19 96 ALA A CA 1
ATOM 705 C C . ALA A 1 96 ? -12.676 14.708 16.364 1.00 84.19 96 ALA A C 1
ATOM 707 O O . ALA A 1 96 ? -13.815 15.114 16.598 1.00 84.19 96 ALA A O 1
ATOM 708 N N . GLY A 1 97 ? -11.940 14.106 17.308 1.00 76.12 97 GLY A N 1
ATOM 709 C CA . GLY A 1 97 ? -12.296 14.062 18.729 1.00 76.12 97 GLY A CA 1
ATOM 710 C C . GLY A 1 97 ? -13.441 13.111 19.094 1.00 76.12 97 GLY A C 1
ATOM 711 O O . GLY A 1 97 ? -13.992 13.224 20.187 1.00 76.12 97 GLY A O 1
ATOM 712 N N . ALA A 1 98 ? -13.805 12.180 18.208 1.00 69.75 98 ALA A N 1
ATOM 713 C CA . ALA A 1 98 ? -14.984 11.318 18.348 1.00 69.75 98 ALA A CA 1
ATOM 714 C C . ALA A 1 98 ? -14.660 9.833 18.613 1.00 69.75 98 ALA A C 1
ATOM 716 O O . ALA A 1 98 ? -15.492 8.969 18.341 1.00 69.75 98 ALA A O 1
ATOM 717 N N . LEU A 1 99 ? -13.462 9.510 19.117 1.00 85.19 99 LEU A N 1
ATOM 718 C CA . LEU A 1 99 ? -13.095 8.115 19.376 1.00 85.19 99 LEU A CA 1
ATOM 719 C C . LEU A 1 99 ? -13.809 7.560 20.608 1.00 85.19 99 LEU A C 1
ATOM 721 O O . LEU A 1 99 ? -13.670 8.087 21.708 1.00 85.19 99 LEU A O 1
ATOM 725 N N . ASP A 1 100 ? -14.531 6.460 20.419 1.00 89.19 100 ASP A N 1
ATOM 726 C CA . ASP A 1 100 ? -15.048 5.611 21.486 1.00 89.19 100 ASP A CA 1
ATOM 727 C C . ASP A 1 100 ? -14.130 4.393 21.712 1.00 89.19 100 ASP A C 1
ATOM 729 O O . ASP A 1 100 ? -13.093 4.232 21.064 1.00 89.19 100 ASP A O 1
ATOM 733 N N . ALA A 1 101 ? -14.497 3.514 22.647 1.00 90.19 101 ALA A N 1
ATOM 734 C CA . ALA A 1 101 ? -13.715 2.315 22.952 1.00 90.19 101 ALA A CA 1
ATOM 735 C C . ALA A 1 101 ? -13.522 1.391 21.732 1.00 90.19 101 ALA A C 1
ATOM 737 O O . ALA A 1 101 ? -12.453 0.801 21.574 1.00 90.19 101 ALA A O 1
ATOM 738 N N . ALA A 1 102 ? -14.527 1.290 20.856 1.00 86.00 102 ALA A N 1
ATOM 739 C CA . ALA A 1 102 ? -14.445 0.479 19.645 1.00 86.00 102 ALA A CA 1
ATOM 740 C C . ALA A 1 102 ? -13.504 1.109 18.607 1.00 86.00 102 ALA A C 1
ATOM 742 O O . ALA A 1 102 ? -12.732 0.402 17.962 1.00 86.00 102 ALA A O 1
ATOM 743 N N . GLY A 1 103 ? -13.522 2.437 18.479 1.00 87.25 103 GLY A N 1
ATOM 744 C CA . GLY A 1 103 ? -12.586 3.199 17.661 1.00 87.25 103 GLY A CA 1
ATOM 745 C C . GLY A 1 103 ? -11.143 3.022 18.125 1.00 87.25 103 GLY A C 1
ATOM 746 O O . GLY A 1 103 ? -10.268 2.779 17.298 1.00 87.25 103 GLY A O 1
ATOM 747 N N . ILE A 1 104 ? -10.894 3.065 19.437 1.00 93.19 104 ILE A N 1
ATOM 748 C CA . ILE A 1 104 ? -9.557 2.826 20.003 1.00 93.19 104 ILE A CA 1
ATOM 749 C C . ILE A 1 104 ? -9.043 1.423 19.657 1.00 93.19 104 ILE A C 1
ATOM 751 O O . ILE A 1 104 ? -7.923 1.302 19.162 1.00 93.19 104 ILE A O 1
ATOM 755 N N . ASP A 1 105 ? -9.853 0.379 19.860 1.00 87.75 105 ASP A N 1
ATOM 756 C CA . ASP A 1 105 ? -9.478 -0.997 19.500 1.00 87.75 105 ASP A CA 1
ATOM 757 C C . ASP A 1 105 ? -9.193 -1.140 17.999 1.00 87.75 105 ASP A C 1
ATOM 759 O O . ASP A 1 105 ? -8.148 -1.651 17.590 1.00 87.75 105 ASP A O 1
ATOM 763 N N . ARG A 1 106 ? -10.097 -0.607 17.170 1.00 87.12 106 ARG A N 1
ATOM 764 C CA . ARG A 1 106 ? -9.989 -0.627 15.711 1.00 87.12 106 ARG A CA 1
ATOM 765 C C . ARG A 1 106 ? -8.695 0.028 15.234 1.00 87.12 106 ARG A C 1
ATOM 767 O O . ARG A 1 106 ? -7.957 -0.580 14.462 1.00 87.12 106 ARG A O 1
ATOM 774 N N . TYR A 1 107 ? -8.405 1.250 15.680 1.00 90.75 107 TYR A N 1
ATOM 775 C CA . TYR A 1 107 ? -7.213 1.972 15.238 1.00 90.75 107 TYR A CA 1
ATOM 776 C C . TYR A 1 107 ? -5.922 1.381 15.804 1.00 90.75 107 TYR A C 1
ATOM 778 O O . TYR A 1 107 ? -4.912 1.404 15.109 1.00 90.75 107 TYR A O 1
ATOM 786 N N . ALA A 1 108 ? -5.946 0.775 16.994 1.00 93.38 108 ALA A N 1
ATOM 787 C CA . ALA A 1 108 ? -4.801 0.020 17.499 1.00 93.38 108 ALA A CA 1
ATOM 788 C C . ALA A 1 108 ? -4.473 -1.185 16.601 1.00 93.38 108 ALA A C 1
ATOM 790 O O . ALA A 1 108 ? -3.313 -1.385 16.247 1.00 93.38 108 ALA A O 1
ATOM 791 N N . ARG A 1 109 ? -5.488 -1.956 16.179 1.00 89.44 109 ARG A N 1
ATOM 792 C CA . ARG A 1 109 ? -5.315 -3.072 15.229 1.00 89.44 109 ARG A CA 1
ATOM 793 C C . ARG A 1 109 ? -4.746 -2.591 13.887 1.00 89.44 109 ARG A C 1
ATOM 795 O O . ARG A 1 109 ? -3.840 -3.223 13.356 1.00 89.44 109 ARG A O 1
ATOM 802 N N . ILE A 1 110 ? -5.224 -1.453 13.377 1.00 89.19 110 ILE A N 1
ATOM 803 C CA . ILE A 1 110 ? -4.720 -0.846 12.132 1.00 89.19 110 ILE A CA 1
ATOM 804 C C . ILE A 1 110 ? -3.260 -0.393 12.270 1.00 89.19 110 ILE A C 1
ATOM 806 O O . ILE A 1 110 ? -2.453 -0.681 11.392 1.00 89.19 110 ILE A O 1
ATOM 810 N N . LEU A 1 111 ? -2.894 0.288 13.361 1.00 93.69 111 LEU A N 1
ATOM 811 C CA . LEU A 1 111 ? -1.506 0.710 13.586 1.00 93.69 111 LEU A CA 1
ATOM 812 C C . LEU A 1 111 ? -0.558 -0.485 13.753 1.00 93.69 111 LEU A C 1
ATOM 814 O O . LEU A 1 111 ? 0.591 -0.412 13.329 1.00 93.69 111 LEU A O 1
ATOM 818 N N 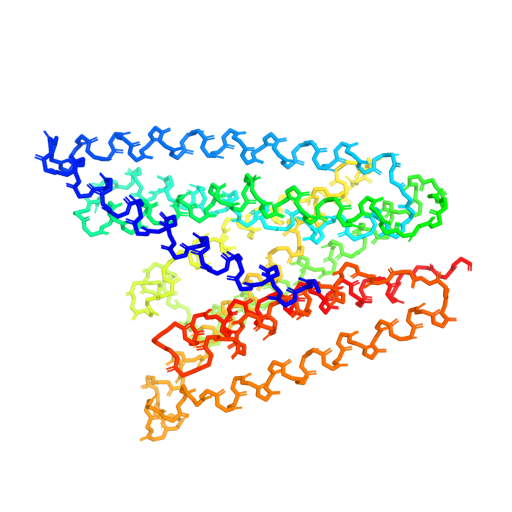. ALA A 1 112 ? -1.041 -1.598 14.308 1.00 92.75 112 ALA A N 1
ATOM 819 C CA . ALA A 1 112 ? -0.271 -2.834 14.397 1.00 92.75 112 ALA A CA 1
ATOM 820 C C . ALA A 1 112 ? 0.024 -3.448 13.021 1.00 92.75 112 ALA A C 1
ATOM 822 O O . ALA A 1 112 ? 1.150 -3.883 12.785 1.00 92.75 112 ALA A O 1
ATOM 823 N N . ASP A 1 113 ? -0.954 -3.438 12.109 1.00 88.38 113 ASP A N 1
ATOM 824 C CA . ASP A 1 113 ? -0.745 -3.863 10.720 1.00 88.38 113 ASP A CA 1
ATOM 825 C C . ASP A 1 113 ? 0.270 -2.957 10.008 1.00 88.38 113 ASP A C 1
ATOM 827 O O . ASP A 1 113 ? 1.162 -3.450 9.319 1.00 88.38 113 ASP A O 1
ATOM 831 N N . VAL A 1 114 ? 0.176 -1.636 10.212 1.00 92.81 114 VAL A N 1
ATOM 832 C CA . VAL A 1 114 ? 1.130 -0.667 9.649 1.00 92.81 114 VAL A CA 1
ATOM 833 C C . VAL A 1 114 ? 2.546 -0.925 10.171 1.00 92.81 114 VAL A C 1
ATOM 835 O O . VAL A 1 114 ? 3.486 -1.001 9.382 1.00 92.81 114 VAL A O 1
ATOM 838 N N . ASP A 1 115 ? 2.716 -1.121 11.478 1.00 95.25 115 ASP A N 1
ATOM 839 C CA . ASP A 1 115 ? 4.025 -1.421 12.059 1.00 95.25 115 ASP A CA 1
ATOM 840 C C . ASP A 1 115 ? 4.576 -2.772 11.580 1.00 95.25 115 ASP A C 1
ATOM 842 O O . ASP A 1 115 ? 5.776 -2.876 11.325 1.00 95.25 115 ASP A O 1
ATOM 846 N N . ALA A 1 116 ? 3.740 -3.803 11.425 1.00 91.00 116 ALA A N 1
ATOM 847 C CA . ALA A 1 116 ? 4.172 -5.080 10.854 1.00 91.00 116 ALA A CA 1
ATOM 848 C C . ALA A 1 116 ? 4.633 -4.911 9.397 1.00 91.00 116 ALA A C 1
ATOM 850 O O . ALA A 1 116 ? 5.693 -5.417 9.018 1.00 91.00 116 ALA A O 1
ATOM 851 N N . ALA A 1 117 ? 3.899 -4.121 8.610 1.00 89.38 117 ALA A N 1
ATOM 852 C CA . ALA A 1 117 ? 4.270 -3.801 7.239 1.00 89.38 117 ALA A CA 1
ATOM 853 C C . ALA A 1 117 ? 5.612 -3.063 7.146 1.00 89.38 117 ALA A C 1
ATOM 855 O O . ALA A 1 117 ? 6.455 -3.432 6.331 1.00 89.38 117 ALA A O 1
ATOM 856 N N . ILE A 1 118 ? 5.848 -2.076 8.012 1.00 94.19 118 ILE A N 1
ATOM 857 C CA . ILE A 1 118 ? 7.101 -1.306 8.033 1.00 94.19 118 ILE A CA 1
ATOM 858 C C . ILE A 1 118 ? 8.284 -2.168 8.493 1.00 94.19 118 ILE A C 1
ATOM 860 O O . ILE A 1 118 ? 9.365 -2.085 7.914 1.00 94.19 118 ILE A O 1
ATOM 864 N N . ASN A 1 119 ? 8.102 -2.971 9.546 1.00 92.62 119 ASN A N 1
ATOM 865 C CA . ASN A 1 119 ? 9.214 -3.628 10.240 1.00 92.62 119 ASN A CA 1
ATOM 866 C C . ASN A 1 119 ? 9.532 -5.038 9.729 1.00 92.62 119 ASN A C 1
ATOM 868 O O . ASN A 1 119 ? 10.616 -5.544 10.015 1.00 92.62 119 ASN A O 1
ATOM 872 N N . VAL A 1 120 ? 8.603 -5.680 9.018 1.00 89.44 120 VAL A N 1
ATOM 873 C CA . VAL A 1 120 ? 8.770 -7.055 8.525 1.00 89.44 120 VAL A CA 1
ATOM 874 C C . VAL A 1 120 ? 8.591 -7.103 7.013 1.00 89.44 120 VAL A C 1
ATOM 876 O O . VAL A 1 120 ? 9.501 -7.515 6.302 1.00 89.44 120 VAL A O 1
ATOM 879 N N . TYR A 1 121 ? 7.462 -6.609 6.503 1.00 86.62 121 TYR A N 1
ATOM 880 C CA . TYR A 1 121 ? 7.064 -6.886 5.115 1.00 86.62 121 TYR A CA 1
ATOM 881 C C . TYR A 1 121 ? 7.907 -6.099 4.119 1.00 86.62 121 TYR A C 1
ATOM 883 O O . TYR A 1 121 ? 8.433 -6.658 3.159 1.00 86.62 121 TYR A O 1
ATOM 891 N N . TYR A 1 122 ? 8.083 -4.805 4.376 1.00 90.31 122 TYR A N 1
ATOM 892 C CA . TYR A 1 122 ? 8.893 -3.940 3.534 1.00 90.31 122 TYR A CA 1
ATOM 893 C C . TYR A 1 122 ? 10.368 -4.390 3.453 1.00 90.31 122 TYR A C 1
ATOM 895 O O . TYR A 1 122 ? 10.868 -4.522 2.334 1.00 90.31 122 TYR A O 1
ATOM 903 N N . PRO A 1 123 ? 11.072 -4.683 4.569 1.00 91.56 123 PRO A N 1
ATOM 904 C CA . PRO A 1 123 ? 12.434 -5.211 4.510 1.00 91.56 123 PRO A CA 1
ATOM 905 C C . PRO A 1 123 ? 12.573 -6.474 3.652 1.00 91.56 123 PRO A C 1
ATOM 907 O O . PRO A 1 123 ? 13.530 -6.582 2.886 1.00 91.56 123 PRO A O 1
ATOM 910 N N . ASP A 1 124 ? 11.613 -7.397 3.733 1.00 88.12 124 ASP A N 1
ATOM 911 C CA . ASP A 1 124 ? 11.625 -8.626 2.935 1.00 88.12 124 ASP A CA 1
ATOM 912 C C . ASP A 1 124 ? 11.394 -8.346 1.442 1.00 88.12 124 ASP A C 1
ATOM 914 O O . ASP A 1 124 ? 12.128 -8.859 0.595 1.00 88.12 124 ASP A O 1
ATOM 918 N N . GLN A 1 125 ? 10.416 -7.495 1.103 1.00 86.06 125 GLN A N 1
ATOM 919 C CA . GLN A 1 125 ? 10.161 -7.085 -0.284 1.00 86.06 125 GLN A CA 1
ATOM 920 C C . GLN A 1 125 ? 11.385 -6.388 -0.891 1.00 86.06 125 GLN A C 1
ATOM 922 O O . GLN A 1 125 ? 11.788 -6.692 -2.016 1.00 86.06 125 GLN A O 1
ATOM 927 N N . LEU A 1 126 ? 12.023 -5.500 -0.128 1.00 90.25 126 LEU A N 1
ATOM 928 C CA . LEU A 1 126 ? 13.236 -4.809 -0.547 1.00 90.25 126 LEU A CA 1
ATOM 929 C C . LEU A 1 126 ? 14.403 -5.782 -0.754 1.00 90.25 126 LEU A C 1
ATOM 931 O O . LEU A 1 126 ? 15.120 -5.665 -1.747 1.00 90.25 126 LEU A O 1
ATOM 935 N N . ALA A 1 127 ? 14.578 -6.763 0.135 1.00 89.19 127 ALA A N 1
ATOM 936 C CA . ALA A 1 127 ? 15.615 -7.782 -0.014 1.00 89.19 127 ALA A CA 1
ATOM 937 C C . ALA A 1 127 ? 15.432 -8.597 -1.304 1.00 89.19 127 ALA A C 1
ATOM 939 O O . ALA A 1 127 ? 16.413 -8.954 -1.957 1.00 89.19 127 ALA A O 1
ATOM 940 N N . ILE A 1 128 ? 14.185 -8.852 -1.709 1.00 86.38 128 ILE A N 1
ATOM 941 C CA . ILE A 1 128 ? 13.873 -9.562 -2.955 1.00 86.38 128 ILE A CA 1
ATOM 942 C C . ILE A 1 128 ? 14.165 -8.695 -4.174 1.00 86.38 128 ILE A C 1
ATOM 944 O O . ILE A 1 128 ? 14.793 -9.192 -5.107 1.00 86.38 128 ILE A O 1
ATOM 948 N N . VAL A 1 129 ? 13.789 -7.409 -4.156 1.00 88.62 129 VAL A N 1
ATOM 949 C CA . VAL A 1 129 ? 14.183 -6.453 -5.209 1.00 88.62 129 VAL A CA 1
ATOM 950 C C . VAL A 1 129 ? 15.705 -6.456 -5.355 1.00 88.62 129 VAL A C 1
ATOM 952 O O . VAL A 1 129 ? 16.221 -6.667 -6.445 1.00 88.62 129 VAL A O 1
ATOM 955 N N . GLN A 1 130 ? 16.440 -6.298 -4.254 1.00 89.50 130 GLN A N 1
ATOM 956 C CA . GLN A 1 130 ? 17.904 -6.230 -4.271 1.00 89.50 130 GLN A CA 1
ATOM 957 C C . GLN A 1 130 ? 18.572 -7.527 -4.746 1.00 89.50 130 GLN A C 1
ATOM 959 O O . GLN A 1 130 ? 19.644 -7.478 -5.349 1.00 89.50 130 GLN A O 1
ATOM 964 N N . ALA A 1 131 ? 17.959 -8.680 -4.474 1.00 89.06 131 ALA A N 1
ATOM 965 C CA . ALA A 1 131 ? 18.466 -9.982 -4.895 1.00 89.06 131 ALA A CA 1
ATOM 966 C C . ALA A 1 131 ? 18.092 -10.345 -6.342 1.00 89.06 131 ALA A C 1
ATOM 968 O O . ALA A 1 131 ? 18.709 -11.250 -6.911 1.00 89.06 131 ALA A O 1
ATOM 969 N N . ALA A 1 132 ? 17.093 -9.678 -6.932 1.00 86.69 132 ALA A N 1
ATOM 970 C CA . ALA A 1 132 ? 16.651 -9.945 -8.294 1.00 86.69 132 ALA A CA 1
ATOM 971 C C . ALA A 1 132 ? 17.776 -9.628 -9.298 1.00 86.69 132 ALA A C 1
ATOM 973 O O . ALA A 1 132 ? 18.382 -8.554 -9.210 1.00 86.69 132 ALA A O 1
ATOM 974 N N . PRO A 1 133 ? 18.076 -10.528 -10.254 1.00 85.56 133 PRO A N 1
ATOM 975 C CA . PRO A 1 133 ? 18.991 -10.226 -11.346 1.00 85.56 133 PRO A CA 1
ATOM 976 C C . PRO A 1 133 ? 18.534 -8.976 -12.099 1.00 85.56 133 PRO A C 1
ATOM 978 O O . PRO A 1 133 ? 17.369 -8.870 -12.471 1.00 85.56 133 PRO A O 1
ATOM 981 N N . ALA A 1 134 ? 19.456 -8.051 -12.347 1.00 87.50 134 ALA A N 1
ATOM 982 C CA . ALA A 1 134 ? 19.159 -6.831 -13.079 1.00 87.50 134 ALA A CA 1
ATOM 983 C C . ALA A 1 134 ? 20.294 -6.460 -14.023 1.00 87.50 134 ALA A C 1
ATOM 985 O O . ALA A 1 134 ? 21.478 -6.670 -13.734 1.00 87.50 134 ALA A O 1
ATOM 986 N N . GLN A 1 135 ? 19.919 -5.886 -15.157 1.00 86.50 135 GLN A N 1
ATOM 987 C CA . GLN A 1 135 ? 20.841 -5.258 -16.078 1.00 86.50 135 GLN A CA 1
ATOM 988 C C . GLN A 1 135 ? 21.399 -3.968 -15.461 1.00 86.50 135 GLN A C 1
ATOM 990 O O . GLN A 1 135 ? 20.740 -3.328 -14.629 1.00 86.50 135 GLN A O 1
ATOM 995 N N . PRO A 1 136 ? 22.610 -3.545 -15.867 1.00 85.25 136 PRO A N 1
ATOM 996 C CA . PRO A 1 136 ? 23.111 -2.226 -15.512 1.00 85.25 136 PRO A CA 1
ATOM 997 C C . PRO A 1 136 ? 22.078 -1.154 -15.868 1.00 85.25 136 PRO A C 1
ATOM 999 O O . PRO A 1 136 ? 21.504 -1.175 -16.957 1.00 85.25 136 PRO A O 1
ATOM 1002 N N . SER A 1 137 ? 21.842 -0.212 -14.954 1.00 81.56 137 SER A N 1
ATOM 1003 C CA . SER A 1 137 ? 20.949 0.908 -15.243 1.00 81.56 137 SER A CA 1
ATOM 1004 C C . SER A 1 137 ? 21.478 1.677 -16.468 1.00 81.56 137 SER A C 1
ATOM 1006 O O . SER A 1 137 ? 22.669 2.006 -16.503 1.00 81.56 137 SER A O 1
ATOM 1008 N N . PRO A 1 138 ? 20.634 2.009 -17.465 1.00 75.25 138 PRO A N 1
ATOM 1009 C CA . PRO A 1 138 ? 21.032 2.772 -18.652 1.00 75.25 138 PRO A CA 1
ATOM 1010 C C . PRO A 1 138 ? 21.335 4.256 -18.342 1.00 75.25 138 PRO A C 1
ATOM 1012 O O . PRO A 1 138 ? 21.457 5.076 -19.254 1.00 75.25 138 PRO A O 1
ATOM 1015 N N . GLY A 1 139 ? 21.453 4.614 -17.059 1.00 71.69 139 GLY A N 1
ATOM 1016 C CA . GLY A 1 139 ? 21.535 5.975 -16.544 1.00 71.69 139 GLY A CA 1
ATOM 1017 C C . GLY A 1 139 ? 20.165 6.500 -16.111 1.00 71.69 139 GLY A C 1
ATOM 1018 O O . GLY A 1 139 ? 19.128 5.949 -16.474 1.00 71.69 139 GLY A O 1
ATOM 1019 N N . ALA A 1 140 ? 20.158 7.592 -15.340 1.00 69.38 140 ALA A N 1
ATOM 1020 C CA . ALA A 1 140 ? 18.924 8.141 -14.775 1.00 69.38 140 ALA A CA 1
ATOM 1021 C C . ALA A 1 140 ? 17.902 8.545 -15.855 1.00 69.38 140 ALA A C 1
ATOM 1023 O O . ALA A 1 140 ? 16.729 8.250 -15.700 1.00 69.38 140 ALA A O 1
ATOM 1024 N N . GLY A 1 141 ? 18.335 9.141 -16.974 1.00 80.50 141 GLY A N 1
ATOM 1025 C CA . GLY A 1 141 ? 17.441 9.731 -17.986 1.00 80.50 141 GLY A CA 1
ATOM 1026 C C . GLY A 1 141 ? 16.387 8.786 -18.596 1.00 80.50 141 GLY A C 1
ATOM 1027 O O . GLY A 1 141 ? 15.207 9.129 -18.600 1.00 80.50 141 GLY A O 1
ATOM 1028 N N . PRO A 1 142 ? 16.760 7.605 -19.128 1.00 82.00 142 PRO A N 1
ATOM 1029 C CA . PRO A 1 142 ? 15.780 6.666 -19.680 1.00 82.00 142 PRO A CA 1
ATOM 1030 C C . PRO A 1 142 ? 14.804 6.109 -18.637 1.00 82.00 142 PRO A C 1
ATOM 1032 O O . PRO A 1 142 ? 13.633 5.895 -18.943 1.00 82.00 142 PRO A O 1
ATOM 1035 N N . VAL A 1 143 ? 15.276 5.885 -17.407 1.00 85.88 143 VAL A N 1
ATOM 1036 C CA . VAL A 1 143 ? 14.453 5.374 -16.302 1.00 85.88 143 VAL A CA 1
ATOM 1037 C C . VAL A 1 143 ? 13.497 6.449 -15.803 1.00 85.88 143 VAL A C 1
ATOM 1039 O O . VAL A 1 143 ? 12.305 6.181 -15.680 1.00 85.88 143 VAL A O 1
ATOM 1042 N N . THR A 1 144 ? 13.986 7.672 -15.585 1.00 88.50 144 THR A N 1
ATOM 1043 C CA . THR A 1 144 ? 13.158 8.802 -15.156 1.00 88.50 144 THR A CA 1
ATOM 1044 C C . THR A 1 144 ? 12.083 9.104 -16.183 1.00 88.50 144 THR A C 1
ATOM 1046 O O . THR A 1 144 ? 10.923 9.161 -15.808 1.00 88.50 144 THR A O 1
ATOM 1049 N N . ALA A 1 145 ? 12.422 9.189 -17.476 1.00 87.56 145 ALA A N 1
ATOM 1050 C CA . ALA A 1 145 ? 11.440 9.425 -18.537 1.00 87.56 145 ALA A CA 1
ATOM 1051 C C . ALA A 1 145 ? 10.338 8.354 -18.556 1.00 87.56 145 ALA A C 1
ATOM 1053 O O . ALA A 1 145 ? 9.152 8.677 -18.624 1.00 87.56 145 ALA A O 1
ATOM 1054 N N . TYR A 1 146 ? 10.725 7.081 -18.439 1.00 89.44 146 TYR A N 1
ATOM 1055 C CA . TYR A 1 146 ? 9.775 5.977 -18.414 1.00 89.44 146 TYR A CA 1
ATOM 1056 C C . TYR A 1 146 ? 8.849 6.023 -17.189 1.00 89.44 146 TYR A C 1
ATOM 1058 O O . TYR A 1 146 ? 7.626 5.943 -17.329 1.00 89.44 146 TYR A O 1
ATOM 1066 N N . LEU A 1 147 ? 9.418 6.196 -15.991 1.00 90.88 147 LEU A N 1
ATOM 1067 C CA . LEU A 1 147 ? 8.648 6.350 -14.754 1.00 90.88 147 LEU A CA 1
ATOM 1068 C C . LEU A 1 147 ? 7.737 7.582 -14.812 1.00 90.88 147 LEU A C 1
ATOM 1070 O O . LEU A 1 147 ? 6.603 7.515 -14.342 1.00 90.88 147 LEU A O 1
ATOM 1074 N N . SER A 1 148 ? 8.173 8.660 -15.464 1.00 90.94 148 SER A N 1
ATOM 1075 C CA . SER A 1 148 ? 7.394 9.881 -15.670 1.00 90.94 148 SER A CA 1
ATOM 1076 C C . SER A 1 148 ? 6.095 9.624 -16.434 1.00 90.94 148 SER A C 1
ATOM 1078 O O . SER A 1 148 ? 4.998 10.036 -16.018 1.00 90.94 148 SER A O 1
ATOM 1080 N N . ASP A 1 149 ? 6.211 8.940 -17.572 1.00 89.81 149 ASP A N 1
ATOM 1081 C CA . ASP A 1 149 ? 5.077 8.619 -18.432 1.00 89.81 149 ASP A CA 1
ATOM 1082 C C . ASP A 1 149 ? 4.131 7.651 -17.720 1.00 89.81 149 ASP A C 1
ATOM 1084 O O . ASP A 1 149 ? 2.911 7.856 -17.712 1.00 89.81 149 ASP A O 1
ATOM 1088 N N . TYR A 1 150 ? 4.694 6.647 -17.042 1.00 90.00 150 TYR A N 1
ATOM 1089 C CA . TYR A 1 150 ? 3.920 5.656 -16.304 1.00 90.00 150 TYR A CA 1
ATOM 1090 C C . TYR A 1 150 ? 3.175 6.270 -15.111 1.00 90.00 150 TYR A C 1
ATOM 1092 O O . TYR A 1 150 ? 1.978 6.039 -14.942 1.00 90.00 150 TYR A O 1
ATOM 1100 N N . THR A 1 151 ? 3.833 7.145 -14.347 1.00 93.44 151 THR A N 1
ATOM 1101 C CA . THR A 1 151 ? 3.232 7.935 -13.259 1.00 93.44 151 THR A CA 1
ATOM 1102 C C . THR A 1 151 ? 2.050 8.750 -13.766 1.00 93.44 151 THR A C 1
ATOM 1104 O O . THR A 1 151 ? 0.971 8.737 -13.172 1.00 93.44 151 THR A O 1
ATOM 1107 N N . THR A 1 152 ? 2.217 9.435 -14.900 1.00 92.25 152 THR A N 1
ATOM 1108 C CA . THR A 1 152 ? 1.150 10.248 -15.500 1.00 92.25 152 THR A CA 1
ATOM 1109 C C . THR A 1 152 ? -0.028 9.387 -15.944 1.00 92.25 152 THR A C 1
ATOM 1111 O O . THR A 1 152 ? -1.183 9.763 -15.730 1.00 92.25 152 THR A O 1
ATOM 1114 N N . PHE A 1 153 ? 0.248 8.233 -16.555 1.00 92.50 153 PHE A N 1
ATOM 1115 C CA . PHE A 1 153 ? -0.778 7.275 -16.947 1.00 92.50 153 PHE A CA 1
ATOM 1116 C C . PHE A 1 153 ? -1.563 6.765 -15.731 1.00 92.50 153 PHE A C 1
ATOM 1118 O O . PHE A 1 153 ? -2.790 6.877 -15.714 1.00 92.50 153 PHE A O 1
ATOM 1125 N N . LEU A 1 154 ? -0.872 6.278 -14.699 1.00 94.00 154 LEU A N 1
ATOM 1126 C CA . LEU A 1 154 ? -1.496 5.709 -13.505 1.00 94.00 154 LEU A CA 1
ATOM 1127 C C . LEU A 1 154 ? -2.277 6.745 -12.697 1.00 94.00 154 LEU A C 1
ATOM 1129 O O . LEU A 1 154 ? -3.409 6.474 -12.304 1.00 94.00 154 LEU A O 1
ATOM 1133 N N . ALA A 1 155 ? -1.740 7.954 -12.512 1.00 94.56 155 ALA A N 1
ATOM 1134 C CA . ALA A 1 155 ? -2.453 9.024 -11.817 1.00 94.56 155 ALA A CA 1
ATOM 1135 C C . ALA A 1 155 ? -3.757 9.402 -12.543 1.00 94.56 155 ALA A C 1
ATOM 1137 O O . ALA A 1 155 ? -4.801 9.583 -11.912 1.00 94.56 155 ALA A O 1
ATOM 1138 N N . ARG A 1 156 ? -3.732 9.461 -13.884 1.00 94.56 156 ARG A N 1
ATOM 1139 C CA . ARG A 1 156 ? -4.940 9.686 -14.697 1.00 94.56 156 ARG A CA 1
ATOM 1140 C C . ARG A 1 156 ? -5.922 8.521 -14.599 1.00 94.56 156 ARG A C 1
ATOM 1142 O O . ARG A 1 156 ? -7.122 8.761 -14.486 1.00 94.56 156 ARG A O 1
ATOM 1149 N N . ALA A 1 157 ? -5.431 7.284 -14.632 1.00 92.75 157 ALA A N 1
ATOM 1150 C CA . ALA A 1 157 ? -6.263 6.094 -14.506 1.00 92.75 157 ALA A CA 1
ATOM 1151 C C . ALA A 1 157 ? -6.942 6.025 -13.127 1.00 92.75 157 ALA A C 1
ATOM 1153 O O . ALA A 1 157 ? -8.154 5.829 -13.061 1.00 92.75 157 ALA A O 1
ATOM 1154 N N . GLY A 1 158 ? -6.203 6.282 -12.042 1.00 93.44 158 GLY A N 1
ATOM 1155 C CA . GLY A 1 158 ? -6.749 6.349 -10.684 1.00 93.44 158 GLY A CA 1
ATOM 1156 C C . GLY A 1 158 ? -7.799 7.452 -10.540 1.00 93.44 158 GLY A C 1
ATOM 1157 O O . GLY A 1 158 ? -8.883 7.222 -10.004 1.00 93.44 158 GLY A O 1
ATOM 1158 N N . LYS A 1 159 ? -7.559 8.627 -11.138 1.00 94.19 159 LYS A N 1
ATOM 1159 C CA . LYS A 1 159 ? -8.555 9.707 -11.171 1.00 94.19 159 LYS A CA 1
ATOM 1160 C C . LYS A 1 159 ? -9.828 9.305 -11.913 1.00 94.19 159 LYS A C 1
ATOM 1162 O O . LYS A 1 159 ? -10.921 9.567 -11.418 1.00 94.19 159 LYS A O 1
ATOM 1167 N N . ALA A 1 160 ? -9.704 8.648 -13.065 1.00 91.31 160 ALA A N 1
ATOM 1168 C CA . ALA A 1 160 ? -10.856 8.161 -13.823 1.00 91.31 160 ALA A CA 1
ATOM 1169 C C . ALA A 1 160 ? -11.660 7.110 -13.037 1.00 91.31 160 ALA A C 1
ATOM 1171 O O . ALA A 1 160 ? -12.890 7.122 -13.065 1.00 91.31 160 ALA A O 1
ATOM 1172 N N . GLN A 1 161 ? -10.978 6.235 -12.294 1.00 88.75 161 GLN A N 1
ATOM 1173 C CA . GLN A 1 161 ? -11.615 5.271 -11.400 1.00 88.75 161 GLN A CA 1
ATOM 1174 C C . GLN A 1 161 ? -12.362 5.956 -10.252 1.00 88.75 161 GLN A C 1
ATOM 1176 O O . GLN A 1 161 ? -13.520 5.633 -9.992 1.00 88.75 161 GLN A O 1
ATOM 1181 N N . GLN A 1 162 ? -11.741 6.939 -9.599 1.00 87.56 162 GLN A N 1
ATOM 1182 C CA . GLN A 1 162 ? -12.401 7.724 -8.559 1.00 87.56 162 GLN A CA 1
ATOM 1183 C C . GLN A 1 162 ? -13.621 8.481 -9.104 1.00 87.56 162 GLN A C 1
ATOM 1185 O O . GLN A 1 162 ? -14.671 8.480 -8.464 1.00 87.56 162 GLN A O 1
ATOM 1190 N N . ASP A 1 163 ? -13.511 9.080 -10.292 1.00 87.44 163 ASP A N 1
ATOM 1191 C CA . ASP A 1 163 ? -14.626 9.768 -10.950 1.00 87.44 163 ASP A CA 1
ATOM 1192 C C . ASP A 1 163 ? -15.779 8.809 -11.243 1.00 87.44 163 ASP A C 1
ATOM 1194 O O . ASP A 1 163 ? -16.935 9.143 -10.988 1.00 87.44 163 ASP A O 1
ATOM 1198 N N . TYR A 1 164 ? -15.476 7.593 -11.704 1.00 82.56 164 TYR A N 1
ATOM 1199 C CA . TYR A 1 164 ? -16.477 6.546 -11.877 1.00 82.56 164 TYR A CA 1
ATOM 1200 C C . TYR A 1 164 ? -17.186 6.213 -10.556 1.00 82.56 164 TYR A C 1
ATOM 1202 O O . TYR A 1 164 ? -18.419 6.189 -10.520 1.00 82.56 164 TYR A O 1
ATOM 1210 N N . VAL A 1 165 ? -16.441 6.013 -9.460 1.00 78.56 165 VAL A N 1
ATOM 1211 C CA . VAL A 1 165 ? -17.035 5.750 -8.136 1.00 78.56 165 VAL A CA 1
ATOM 1212 C C . VAL A 1 165 ? -17.958 6.894 -7.726 1.00 78.56 165 VAL A C 1
ATOM 1214 O O . VAL A 1 165 ? -19.107 6.650 -7.369 1.00 78.56 165 VAL A O 1
ATOM 1217 N N . GLN A 1 166 ? -17.503 8.142 -7.839 1.00 77.56 166 GLN A N 1
ATOM 1218 C CA . GLN A 1 166 ? -18.280 9.317 -7.441 1.00 77.56 166 GLN A CA 1
ATOM 1219 C C . GLN A 1 166 ? -19.547 9.512 -8.290 1.00 77.56 166 GLN A C 1
ATOM 1221 O O . GLN A 1 166 ? -20.618 9.816 -7.758 1.00 77.56 166 GLN A O 1
ATOM 1226 N N . GLN A 1 167 ? -19.441 9.335 -9.608 1.00 75.62 167 GLN A N 1
ATOM 1227 C CA . GLN A 1 167 ? -20.523 9.628 -10.551 1.00 75.62 167 GLN A CA 1
ATOM 1228 C C . GLN A 1 167 ? -21.536 8.489 -10.659 1.00 75.62 167 GLN A C 1
ATOM 1230 O O . GLN A 1 167 ? -22.742 8.724 -10.603 1.00 75.62 167 GLN A O 1
ATOM 1235 N N . VAL A 1 168 ? -21.058 7.258 -10.837 1.00 68.25 168 VAL A N 1
ATOM 1236 C CA . VAL A 1 168 ? -21.911 6.108 -11.163 1.00 68.25 168 VAL A CA 1
ATOM 1237 C C . VAL A 1 168 ? -22.375 5.404 -9.900 1.00 68.25 168 VAL A C 1
ATOM 1239 O O . VAL A 1 168 ? -23.544 5.025 -9.799 1.00 68.25 168 VAL A O 1
ATOM 1242 N N . VAL A 1 169 ? -21.468 5.244 -8.937 1.00 65.94 169 VAL A N 1
ATOM 1243 C CA . VAL A 1 169 ? -21.718 4.384 -7.781 1.00 65.94 169 VAL A CA 1
ATOM 1244 C C . VAL A 1 169 ? -22.276 5.179 -6.603 1.00 65.94 169 VAL A C 1
ATOM 1246 O O . VAL A 1 169 ? -23.315 4.818 -6.063 1.00 65.94 169 VAL A O 1
ATOM 1249 N N . MET A 1 170 ? -21.663 6.315 -6.268 1.00 68.44 170 MET A N 1
ATOM 1250 C CA . MET A 1 170 ? -22.116 7.199 -5.189 1.00 68.44 170 MET A CA 1
ATOM 1251 C C . MET A 1 170 ? -23.225 8.165 -5.626 1.00 68.44 170 MET A C 1
ATOM 1253 O O . MET A 1 170 ? -23.883 8.762 -4.780 1.00 68.44 170 MET A O 1
ATOM 1257 N N . ARG A 1 171 ? -23.436 8.357 -6.939 1.00 69.62 171 ARG A N 1
ATOM 1258 C CA . ARG A 1 171 ? -24.474 9.240 -7.514 1.00 69.62 171 ARG A CA 1
ATOM 1259 C C . ARG A 1 171 ? -24.490 10.657 -6.918 1.00 69.62 171 ARG A C 1
ATOM 1261 O O . ARG A 1 171 ? -25.552 11.251 -6.741 1.00 69.62 171 ARG A O 1
ATOM 1268 N N . GLY A 1 172 ? -23.316 11.199 -6.592 1.00 62.78 172 GLY A N 1
ATOM 1269 C CA . GLY A 1 172 ? -23.186 12.531 -5.992 1.00 62.78 172 GLY A CA 1
ATOM 1270 C C . GLY A 1 172 ? -23.535 12.624 -4.501 1.00 62.78 172 GLY A C 1
ATOM 1271 O O . GLY A 1 172 ? -23.660 13.736 -3.991 1.00 62.78 172 GLY A O 1
ATOM 1272 N N . GLN A 1 173 ? -23.686 11.498 -3.793 1.00 63.81 173 GLN A N 1
ATOM 1273 C CA . GLN A 1 173 ? -23.738 11.494 -2.329 1.00 63.81 173 GLN A CA 1
ATOM 1274 C C . GLN A 1 173 ? -22.403 11.947 -1.723 1.00 63.81 173 GLN A C 1
ATOM 1276 O O . GLN A 1 173 ? -21.336 11.759 -2.311 1.00 63.81 173 GLN A O 1
ATOM 1281 N N . ASP A 1 174 ? -22.473 12.524 -0.523 1.00 66.12 174 ASP A N 1
ATOM 1282 C CA . ASP A 1 174 ? -21.292 12.929 0.237 1.00 66.12 174 ASP A CA 1
ATOM 1283 C C . ASP A 1 174 ? -20.404 11.696 0.538 1.00 66.12 174 ASP A C 1
ATOM 1285 O O . ASP A 1 174 ? -20.899 10.714 1.105 1.00 66.12 174 ASP A O 1
ATOM 1289 N N . PRO A 1 175 ? -19.099 11.727 0.198 1.00 63.38 175 PRO A N 1
ATOM 1290 C CA . PRO A 1 175 ? -18.125 10.706 0.584 1.00 63.38 175 PRO A CA 1
ATOM 1291 C C . PRO A 1 175 ? -18.193 10.283 2.053 1.00 63.38 175 PRO A C 1
ATOM 1293 O O . PRO A 1 175 ? -18.089 9.096 2.349 1.00 63.38 175 PRO A O 1
ATOM 1296 N N . ALA A 1 176 ? -18.418 11.214 2.979 1.00 62.19 176 ALA A N 1
ATOM 1297 C CA . ALA A 1 176 ? -18.513 10.916 4.405 1.00 62.19 176 ALA A CA 1
ATOM 1298 C C . ALA A 1 176 ? -19.780 10.121 4.769 1.00 62.19 176 ALA A C 1
ATOM 1300 O O . ALA A 1 176 ? -19.768 9.350 5.731 1.00 62.19 176 ALA A O 1
ATOM 1301 N N . VAL A 1 177 ? -20.862 10.294 4.006 1.00 61.09 177 VAL A N 1
ATOM 1302 C CA . VAL A 1 177 ? -22.111 9.532 4.162 1.00 61.09 177 VAL A CA 1
ATOM 1303 C C . VAL A 1 177 ? -21.918 8.121 3.615 1.00 61.09 177 VAL A C 1
ATOM 1305 O O . VAL A 1 177 ? -22.133 7.155 4.338 1.00 61.09 177 VAL A O 1
ATOM 1308 N N . VAL A 1 178 ? -21.374 8.000 2.403 1.00 60.91 178 VAL A N 1
ATOM 1309 C CA . VAL A 1 178 ? -21.054 6.713 1.760 1.00 60.91 178 VAL A CA 1
ATOM 1310 C C . VAL A 1 178 ? -20.055 5.902 2.589 1.00 60.91 178 VAL A C 1
ATOM 1312 O O . VAL A 1 178 ? -20.231 4.698 2.748 1.00 60.91 178 VAL A O 1
ATOM 1315 N N . ALA A 1 179 ? -19.029 6.534 3.165 1.00 60.00 179 ALA A N 1
ATOM 1316 C CA . ALA A 1 179 ? -18.067 5.842 4.021 1.00 60.00 179 ALA A CA 1
ATOM 1317 C C . ALA A 1 179 ? -18.710 5.230 5.270 1.00 60.00 179 ALA A C 1
ATOM 1319 O O . ALA A 1 179 ? -18.337 4.136 5.688 1.00 60.00 179 ALA A O 1
ATOM 1320 N N . ARG A 1 180 ? -19.679 5.940 5.856 1.00 59.72 180 ARG A N 1
ATOM 1321 C CA . ARG A 1 180 ? -20.374 5.524 7.076 1.00 59.72 180 ARG A CA 1
ATOM 1322 C C . ARG A 1 180 ? -21.449 4.475 6.803 1.00 59.72 180 ARG A C 1
ATOM 1324 O O . ARG A 1 180 ? -21.618 3.572 7.610 1.00 59.72 180 ARG A O 1
ATOM 1331 N N . GLU A 1 181 ? -22.174 4.614 5.697 1.00 49.28 181 GLU A N 1
ATOM 1332 C CA . GLU A 1 181 ? -23.289 3.734 5.330 1.00 49.28 181 GLU A CA 1
ATOM 1333 C C . GLU A 1 181 ? -22.823 2.404 4.724 1.00 49.28 181 GLU A C 1
ATOM 1335 O O . GLU A 1 181 ? -23.505 1.397 4.893 1.00 49.28 181 GLU A O 1
ATOM 1340 N N . ASN A 1 182 ? -21.652 2.382 4.077 1.00 47.34 182 ASN A N 1
ATOM 1341 C CA . ASN A 1 182 ? -21.181 1.223 3.307 1.00 47.34 182 ASN A CA 1
ATOM 1342 C C . ASN A 1 182 ? -20.032 0.456 3.970 1.00 47.34 182 ASN A C 1
ATOM 1344 O O . ASN A 1 182 ? -19.428 -0.397 3.328 1.00 47.34 182 ASN A O 1
ATOM 1348 N N . ASP A 1 183 ? -19.685 0.806 5.212 1.00 51.53 183 ASP A N 1
ATOM 1349 C CA . ASP A 1 183 ? -18.573 0.228 5.982 1.00 51.53 183 ASP A CA 1
ATOM 1350 C C . ASP A 1 183 ? -17.256 0.100 5.187 1.00 51.53 183 ASP A C 1
ATOM 1352 O O . ASP A 1 183 ? -16.415 -0.756 5.447 1.00 51.53 183 ASP A O 1
ATOM 1356 N N . VAL A 1 184 ? -17.018 1.005 4.227 1.00 50.25 184 VAL A N 1
ATOM 1357 C CA . VAL A 1 184 ? -15.745 1.085 3.479 1.00 50.25 184 VAL A CA 1
ATOM 1358 C C . VAL A 1 184 ? -14.603 1.657 4.336 1.00 50.25 184 VAL A C 1
ATOM 1360 O O . VAL A 1 184 ? -13.529 1.977 3.825 1.00 50.25 184 VAL A O 1
ATOM 1363 N N . GLY A 1 185 ? -14.824 1.757 5.653 1.00 63.66 185 GLY A N 1
ATOM 1364 C CA . GLY A 1 185 ? -13.834 2.024 6.687 1.00 63.66 185 GLY A CA 1
ATOM 1365 C C . GLY A 1 185 ? -12.877 3.160 6.338 1.00 63.66 185 GLY A C 1
ATOM 1366 O O . GLY A 1 185 ? -13.285 4.291 6.078 1.00 63.66 185 GLY A O 1
ATOM 1367 N N . LEU A 1 186 ? -11.581 2.836 6.343 1.00 71.44 186 LEU A N 1
ATOM 1368 C CA . LEU A 1 186 ? -10.500 3.759 5.998 1.00 71.44 186 LEU A CA 1
ATOM 1369 C C . LEU A 1 186 ? -10.190 3.836 4.497 1.00 71.44 186 LEU A C 1
ATOM 1371 O O . LEU A 1 186 ? -9.445 4.727 4.101 1.00 71.44 186 LEU A O 1
ATOM 1375 N N . LEU A 1 187 ? -10.746 2.962 3.651 1.00 78.56 187 LEU A N 1
ATOM 1376 C CA . LEU A 1 187 ? -10.352 2.879 2.240 1.00 78.56 187 LEU A CA 1
ATOM 1377 C C . LEU A 1 187 ? -10.686 4.162 1.468 1.00 78.56 187 LEU A C 1
ATOM 1379 O O . LEU A 1 187 ? -9.864 4.643 0.692 1.00 78.56 187 LEU A O 1
ATOM 1383 N N . LEU A 1 188 ? -11.863 4.752 1.701 1.00 80.62 188 LEU A N 1
ATOM 1384 C CA . LEU A 1 188 ? -12.234 6.007 1.045 1.00 80.62 188 LEU A CA 1
ATOM 1385 C C . LEU A 1 188 ? -11.362 7.195 1.510 1.00 80.62 188 LEU A C 1
ATOM 1387 O O . LEU A 1 188 ? -10.813 7.871 0.641 1.00 80.62 188 LEU A O 1
ATOM 1391 N N . PRO A 1 189 ? -11.161 7.444 2.822 1.00 82.62 189 PRO A N 1
ATOM 1392 C CA . PRO A 1 189 ? -10.179 8.426 3.296 1.00 82.62 189 PRO A CA 1
ATOM 1393 C C . PRO A 1 189 ? -8.770 8.226 2.722 1.00 82.62 189 PRO A C 1
ATOM 1395 O O . PRO A 1 189 ? -8.150 9.185 2.266 1.00 82.62 189 PRO A O 1
ATOM 1398 N N . VAL A 1 190 ? -8.294 6.979 2.656 1.00 88.75 190 VAL A N 1
ATOM 1399 C CA . VAL A 1 190 ? -6.994 6.635 2.065 1.00 88.75 190 VAL A CA 1
ATOM 1400 C C . VAL A 1 190 ? -6.937 7.023 0.588 1.00 88.75 190 VAL A C 1
ATOM 1402 O O . VAL A 1 190 ? -5.992 7.689 0.172 1.00 88.75 190 VAL A O 1
ATOM 1405 N N . VAL A 1 191 ? -7.964 6.684 -0.197 1.00 90.06 191 VAL A N 1
ATOM 1406 C CA . V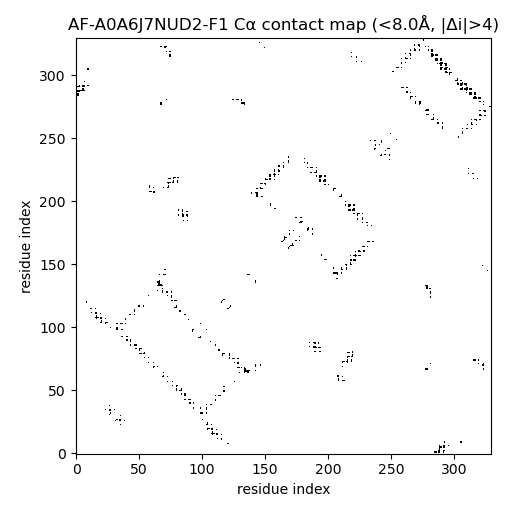AL A 1 191 ? -8.064 7.083 -1.610 1.00 90.06 191 VAL A CA 1
ATOM 1407 C C . VAL A 1 191 ? -8.066 8.603 -1.772 1.00 90.06 191 VAL A C 1
ATOM 1409 O O . VAL A 1 191 ? -7.435 9.112 -2.695 1.00 90.06 191 VAL A O 1
ATOM 1412 N N . LEU A 1 192 ? -8.740 9.344 -0.889 1.00 88.56 192 LEU A N 1
ATOM 1413 C CA . LEU A 1 192 ? -8.760 10.809 -0.944 1.00 88.56 192 LEU A CA 1
ATOM 1414 C C . LEU A 1 192 ? -7.382 11.416 -0.639 1.00 88.56 192 LEU A C 1
ATOM 1416 O O . LEU A 1 192 ? -6.961 12.329 -1.352 1.00 88.56 192 LEU A O 1
ATOM 1420 N N . ASN A 1 193 ? -6.656 10.887 0.349 1.00 91.38 193 ASN A N 1
ATOM 1421 C CA . ASN A 1 193 ? -5.286 11.321 0.650 1.00 91.38 193 ASN A CA 1
ATOM 1422 C C . ASN A 1 193 ? -4.334 11.012 -0.521 1.00 91.38 193 ASN A C 1
ATOM 1424 O O . ASN A 1 193 ? -3.586 11.888 -0.957 1.00 91.38 193 ASN A O 1
ATOM 1428 N N . LEU A 1 194 ? -4.422 9.808 -1.100 1.00 94.81 194 LEU A N 1
ATOM 1429 C CA . LEU A 1 194 ? -3.650 9.418 -2.287 1.00 94.81 194 LEU A CA 1
ATOM 1430 C C . LEU A 1 194 ? -3.994 10.274 -3.510 1.00 94.81 194 LEU A C 1
ATOM 1432 O O . LEU A 1 194 ? -3.102 10.647 -4.266 1.00 94.81 194 LEU A O 1
ATOM 1436 N N . SER A 1 195 ? -5.268 10.632 -3.690 1.00 94.88 195 SER A N 1
ATOM 1437 C CA . SER A 1 195 ? -5.716 11.530 -4.758 1.00 94.88 195 SER A CA 1
ATOM 1438 C C . SER A 1 195 ? -5.094 12.917 -4.621 1.00 94.88 195 SER A C 1
ATOM 1440 O O . SER A 1 195 ? -4.587 13.466 -5.600 1.00 94.88 195 SER A O 1
ATOM 1442 N N . ALA A 1 196 ? -5.080 13.471 -3.404 1.00 94.06 196 ALA A N 1
ATOM 1443 C CA . ALA A 1 196 ? -4.446 14.754 -3.127 1.00 94.06 196 ALA A CA 1
ATOM 1444 C C . ALA A 1 196 ? -2.932 14.704 -3.391 1.00 94.06 196 ALA A C 1
ATOM 1446 O O . ALA A 1 196 ? -2.395 15.608 -4.033 1.00 94.06 196 ALA A O 1
ATOM 1447 N N . ALA A 1 197 ? -2.261 13.627 -2.969 1.00 94.25 197 ALA A N 1
ATOM 1448 C CA . ALA A 1 197 ? -0.842 13.412 -3.239 1.00 94.25 197 ALA A CA 1
ATOM 1449 C C . ALA A 1 197 ? -0.557 13.279 -4.746 1.00 94.25 197 ALA A C 1
ATOM 1451 O O . ALA A 1 197 ? 0.346 13.935 -5.260 1.00 94.25 197 ALA A O 1
ATOM 1452 N N . ALA A 1 198 ? -1.366 12.505 -5.477 1.00 94.50 198 ALA A N 1
ATOM 1453 C CA . ALA A 1 198 ? -1.237 12.327 -6.921 1.00 94.50 198 ALA A CA 1
ATOM 1454 C C . ALA A 1 198 ? -1.496 13.627 -7.704 1.00 94.50 198 ALA A C 1
ATOM 1456 O O . ALA A 1 198 ? -0.821 13.901 -8.694 1.00 94.50 198 ALA A O 1
ATOM 1457 N N . ALA A 1 199 ? -2.441 14.458 -7.255 1.00 92.44 199 ALA A N 1
ATOM 1458 C CA . ALA A 1 199 ? -2.723 15.761 -7.857 1.00 92.44 199 ALA A CA 1
ATOM 1459 C C . ALA A 1 199 ? -1.599 16.788 -7.626 1.00 92.44 199 ALA A C 1
ATOM 1461 O O . ALA A 1 199 ? -1.470 17.734 -8.403 1.00 92.44 199 ALA A O 1
ATOM 1462 N N . ALA A 1 200 ? -0.793 16.605 -6.577 1.00 91.75 200 ALA A N 1
ATOM 1463 C CA . ALA A 1 200 ? 0.354 17.452 -6.258 1.00 91.75 200 ALA A CA 1
ATOM 1464 C C . ALA A 1 200 ? 1.641 17.054 -7.006 1.00 91.75 200 ALA A C 1
ATOM 1466 O O . ALA A 1 200 ? 2.654 17.743 -6.876 1.00 91.75 200 ALA A O 1
ATOM 1467 N N . ILE A 1 201 ? 1.619 15.968 -7.790 1.00 89.12 201 ILE A N 1
ATOM 1468 C CA . ILE A 1 201 ? 2.767 15.518 -8.582 1.00 89.12 201 ILE A CA 1
ATOM 1469 C C . ILE A 1 201 ? 3.121 16.593 -9.632 1.00 89.12 201 ILE A C 1
ATOM 1471 O O . ILE A 1 201 ? 2.281 16.914 -10.480 1.00 89.12 201 ILE A O 1
ATOM 1475 N N . PRO A 1 202 ? 4.349 17.148 -9.624 1.00 84.19 202 PRO A N 1
ATOM 1476 C CA . PRO A 1 202 ? 4.756 18.173 -10.579 1.00 84.19 202 PRO A CA 1
ATOM 1477 C C . PRO A 1 202 ? 4.837 17.622 -12.010 1.00 84.19 202 PRO A C 1
ATOM 1479 O O . PRO A 1 202 ? 5.127 16.449 -12.239 1.00 84.19 202 PRO A O 1
ATOM 1482 N N . SER A 1 203 ? 4.600 18.493 -12.995 1.00 74.06 203 SER A N 1
ATOM 1483 C CA . SER A 1 203 ? 4.679 18.159 -14.427 1.00 74.06 203 SER A CA 1
ATOM 1484 C C . SER A 1 203 ? 6.109 18.050 -14.965 1.00 74.06 203 SER A C 1
ATOM 1486 O O . SER A 1 203 ? 6.320 17.511 -16.046 1.00 74.06 203 SER A O 1
ATOM 1488 N N . ASN A 1 204 ? 7.072 18.613 -14.241 1.00 68.44 204 ASN A N 1
ATOM 1489 C CA . ASN A 1 204 ? 8.489 18.673 -14.570 1.00 68.44 204 ASN A CA 1
ATOM 1490 C C . ASN A 1 204 ? 9.256 17.950 -13.462 1.00 68.44 204 ASN A C 1
ATOM 1492 O O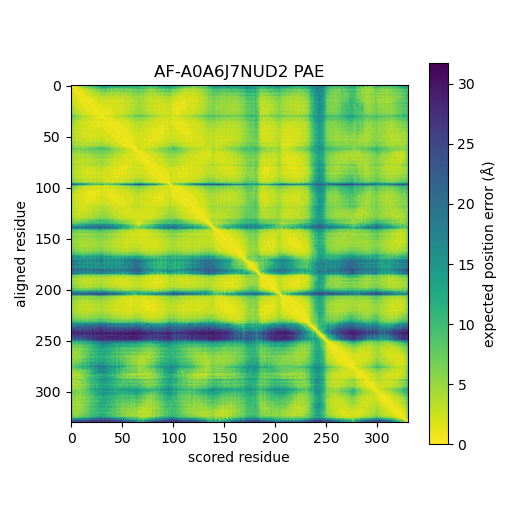 . ASN A 1 204 ? 9.207 18.364 -12.303 1.00 68.44 204 ASN A O 1
ATOM 1496 N N . ARG A 1 205 ? 9.890 16.836 -13.828 1.00 71.50 205 ARG A N 1
ATOM 1497 C CA . ARG A 1 205 ? 10.495 15.867 -12.918 1.00 71.50 205 ARG A CA 1
ATOM 1498 C C . ARG A 1 205 ? 11.922 15.616 -13.381 1.00 71.50 205 ARG A C 1
ATOM 1500 O O . ARG A 1 205 ? 12.140 15.179 -14.508 1.00 71.50 205 ARG A O 1
ATOM 1507 N N . ASP A 1 206 ? 12.877 15.935 -12.515 1.00 71.56 206 ASP A N 1
ATOM 1508 C CA . ASP A 1 206 ? 14.276 16.066 -12.930 1.00 71.56 206 ASP A CA 1
ATOM 1509 C C . ASP A 1 206 ? 15.208 15.059 -12.232 1.00 71.56 206 ASP A C 1
ATOM 1511 O O . ASP A 1 206 ? 16.356 14.901 -12.651 1.00 71.56 206 ASP A O 1
ATOM 1515 N N . SER A 1 207 ? 14.738 14.354 -11.191 1.00 88.69 207 SER A N 1
ATOM 1516 C CA . SER A 1 207 ? 15.554 13.418 -10.407 1.00 88.69 207 SER A CA 1
ATOM 1517 C C . SER A 1 207 ? 14.927 12.024 -10.296 1.00 88.69 207 SER A C 1
ATOM 1519 O O . SER A 1 207 ? 13.708 11.874 -10.221 1.00 88.69 207 SER A O 1
ATOM 1521 N N . LEU A 1 208 ? 15.775 10.989 -10.269 1.00 89.88 208 LEU A N 1
ATOM 1522 C CA . LEU A 1 208 ? 15.342 9.605 -10.058 1.00 89.88 208 LEU A CA 1
ATOM 1523 C C . LEU A 1 208 ? 14.639 9.404 -8.703 1.00 89.88 208 LEU A C 1
ATOM 1525 O O . LEU A 1 208 ? 13.577 8.784 -8.703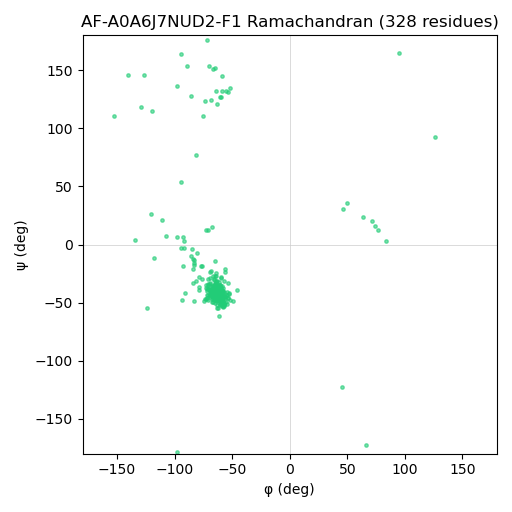 1.00 89.88 208 LEU A O 1
ATOM 1529 N N . PRO A 1 209 ? 15.134 9.952 -7.575 1.00 92.31 209 PRO A N 1
ATOM 1530 C CA . PRO A 1 209 ? 14.417 9.883 -6.303 1.00 92.31 209 PRO A CA 1
ATOM 1531 C C . PRO A 1 209 ? 12.988 10.437 -6.361 1.00 92.31 209 PRO A C 1
ATOM 1533 O O . PRO A 1 209 ? 12.061 9.808 -5.846 1.00 92.31 209 PRO A O 1
ATOM 1536 N N . ASP A 1 210 ? 12.795 11.584 -7.019 1.00 91.44 210 ASP A N 1
ATOM 1537 C CA . ASP A 1 210 ? 11.469 12.190 -7.163 1.00 91.44 210 ASP A CA 1
ATOM 1538 C C . ASP A 1 210 ? 10.550 11.319 -8.026 1.00 91.44 210 ASP A C 1
ATOM 1540 O O . ASP A 1 210 ? 9.391 11.111 -7.672 1.00 91.44 210 ASP A O 1
ATOM 1544 N N . GLU A 1 211 ? 11.067 10.772 -9.129 1.00 92.69 211 GLU A N 1
ATOM 1545 C CA . GLU A 1 211 ? 10.311 9.881 -10.015 1.00 92.69 211 GLU A CA 1
ATOM 1546 C C . GLU A 1 211 ? 9.912 8.577 -9.321 1.00 92.69 211 GLU A C 1
ATOM 1548 O O . GLU A 1 211 ? 8.773 8.135 -9.448 1.00 92.69 211 GLU A O 1
ATOM 1553 N N . LEU A 1 212 ? 10.804 7.982 -8.526 1.00 94.00 212 LEU A N 1
ATOM 1554 C CA . LEU A 1 212 ? 10.500 6.780 -7.748 1.00 94.00 212 LEU A CA 1
ATOM 1555 C C . LEU A 1 212 ? 9.395 7.043 -6.721 1.00 94.00 212 LEU A C 1
ATOM 1557 O O . LEU A 1 212 ? 8.449 6.257 -6.624 1.00 94.00 212 LEU A O 1
ATOM 1561 N N . LEU A 1 213 ? 9.471 8.156 -5.985 1.00 94.12 213 LEU A N 1
ATOM 1562 C CA . LEU A 1 213 ? 8.434 8.543 -5.026 1.00 94.12 213 LEU A CA 1
ATOM 1563 C C . LEU A 1 213 ? 7.086 8.773 -5.720 1.00 94.12 213 LEU A C 1
ATOM 1565 O O . LEU A 1 213 ? 6.055 8.273 -5.272 1.00 94.12 213 LEU A O 1
ATOM 1569 N N . GLN A 1 214 ? 7.082 9.521 -6.821 1.00 94.00 214 GLN A N 1
ATOM 1570 C CA . GLN A 1 214 ? 5.857 9.884 -7.532 1.00 94.00 214 GLN A CA 1
ATOM 1571 C C . GLN A 1 214 ? 5.218 8.671 -8.216 1.00 94.00 214 GLN A C 1
ATOM 1573 O O . GLN A 1 214 ? 4.000 8.497 -8.126 1.00 94.00 214 GLN A O 1
ATOM 1578 N N . ALA A 1 215 ? 6.026 7.789 -8.809 1.00 94.12 215 ALA A N 1
ATOM 1579 C CA . ALA A 1 215 ? 5.567 6.511 -9.342 1.00 94.12 215 ALA A CA 1
ATOM 1580 C C . ALA A 1 215 ? 4.969 5.631 -8.242 1.00 94.12 215 ALA A C 1
ATOM 1582 O O . ALA A 1 215 ? 3.902 5.054 -8.443 1.00 94.12 215 ALA A O 1
ATOM 1583 N N . THR A 1 216 ? 5.599 5.585 -7.062 1.00 95.19 216 THR A N 1
ATOM 1584 C CA . THR A 1 216 ? 5.078 4.852 -5.896 1.00 95.19 216 THR A CA 1
ATOM 1585 C C . THR A 1 216 ? 3.679 5.351 -5.533 1.00 95.19 216 THR A C 1
ATOM 1587 O O . THR A 1 216 ? 2.740 4.562 -5.456 1.00 95.19 216 THR A O 1
ATOM 1590 N N . VAL A 1 217 ? 3.507 6.669 -5.385 1.00 95.62 217 VAL A N 1
ATOM 1591 C CA . VAL A 1 217 ? 2.204 7.278 -5.070 1.00 95.62 217 VAL A CA 1
ATOM 1592 C C . VAL A 1 217 ? 1.168 6.980 -6.157 1.00 95.62 217 VAL A C 1
ATOM 1594 O O . VAL A 1 217 ? 0.034 6.632 -5.833 1.00 95.62 217 VAL A O 1
ATOM 1597 N N . ALA A 1 218 ? 1.531 7.085 -7.438 1.00 94.69 218 ALA A N 1
ATOM 1598 C CA . ALA A 1 218 ? 0.603 6.857 -8.545 1.00 94.69 218 ALA A CA 1
ATOM 1599 C C . ALA A 1 218 ? 0.158 5.388 -8.661 1.00 94.69 218 ALA A C 1
ATOM 1601 O O . ALA A 1 218 ? -1.029 5.135 -8.883 1.00 94.69 218 ALA A O 1
ATOM 1602 N N . VAL A 1 219 ? 1.076 4.431 -8.469 1.00 93.31 219 VAL A N 1
ATOM 1603 C CA . VAL A 1 219 ? 0.766 2.991 -8.384 1.00 93.31 219 VAL A CA 1
ATOM 1604 C C . VAL A 1 219 ? -0.202 2.736 -7.235 1.00 93.31 219 VAL A C 1
ATOM 1606 O O . VAL A 1 219 ? -1.278 2.175 -7.455 1.00 93.31 219 VAL A O 1
ATOM 1609 N N . THR A 1 220 ? 0.129 3.208 -6.030 1.00 94.25 220 THR A N 1
ATOM 1610 C CA . THR A 1 220 ? -0.721 3.020 -4.850 1.00 94.25 220 THR A CA 1
ATOM 1611 C C . THR A 1 220 ? -2.095 3.657 -5.034 1.00 94.25 220 THR A C 1
ATOM 1613 O O . THR A 1 220 ? -3.101 3.041 -4.688 1.00 94.25 220 THR A O 1
ATOM 1616 N N . TYR A 1 221 ? -2.165 4.863 -5.607 1.00 94.62 221 TYR A N 1
ATOM 1617 C CA . TYR A 1 221 ? -3.429 5.550 -5.863 1.00 94.62 221 TYR A CA 1
ATOM 1618 C C . TYR A 1 221 ? -4.326 4.750 -6.806 1.00 94.62 221 TYR A C 1
ATOM 1620 O O . TYR A 1 221 ? -5.467 4.474 -6.446 1.00 94.62 221 TYR A O 1
ATOM 1628 N N . TYR A 1 222 ? -3.801 4.326 -7.960 1.00 92.62 222 TYR A N 1
ATOM 1629 C CA . TYR A 1 222 ? -4.546 3.523 -8.932 1.00 92.62 222 TYR A CA 1
ATOM 1630 C C . TYR A 1 222 ? -5.069 2.209 -8.330 1.00 92.62 222 TYR A C 1
ATOM 1632 O O . TYR A 1 222 ? -6.205 1.796 -8.577 1.00 92.62 222 TYR A O 1
ATOM 1640 N N . ILE A 1 223 ? -4.264 1.541 -7.506 1.00 88.75 223 ILE A N 1
ATOM 1641 C CA . ILE A 1 223 ? -4.669 0.272 -6.894 1.00 88.75 223 ILE A CA 1
ATOM 1642 C C . ILE A 1 223 ? -5.721 0.505 -5.817 1.00 88.75 223 ILE A C 1
ATOM 1644 O O . ILE A 1 223 ? -6.761 -0.148 -5.840 1.00 88.75 223 ILE A O 1
ATOM 1648 N N . ALA A 1 224 ? -5.520 1.489 -4.939 1.00 88.31 224 ALA A N 1
ATOM 1649 C CA . ALA A 1 224 ? -6.497 1.833 -3.912 1.00 88.31 224 ALA A CA 1
ATOM 1650 C C . ALA A 1 224 ? -7.850 2.241 -4.522 1.00 88.31 224 ALA A C 1
ATOM 1652 O O . ALA A 1 224 ? -8.899 1.838 -4.015 1.00 88.31 224 ALA A O 1
ATOM 1653 N N . THR A 1 225 ? -7.860 2.981 -5.638 1.00 87.88 225 THR A N 1
ATOM 1654 C CA . THR A 1 225 ? -9.102 3.318 -6.354 1.00 87.88 225 THR A CA 1
ATOM 1655 C C . THR A 1 225 ? -9.742 2.105 -7.024 1.00 87.88 225 THR A C 1
ATOM 1657 O O . THR A 1 225 ? -10.970 2.010 -7.045 1.00 87.88 225 THR A O 1
ATOM 1660 N N . THR A 1 226 ? -8.950 1.145 -7.508 1.00 85.06 226 THR A N 1
ATOM 1661 C CA . THR A 1 226 ? -9.458 -0.137 -8.026 1.00 85.06 226 THR A CA 1
ATOM 1662 C C . THR A 1 226 ? -10.128 -0.948 -6.913 1.00 85.06 226 THR A C 1
ATOM 1664 O O . THR A 1 226 ? -11.261 -1.407 -7.081 1.00 85.06 226 THR A O 1
ATOM 1667 N N . SER A 1 227 ? -9.481 -1.067 -5.749 1.00 79.12 227 SER A N 1
ATOM 1668 C CA . SER A 1 227 ? -10.050 -1.732 -4.571 1.00 79.12 227 SER A CA 1
ATOM 1669 C C . SER A 1 227 ? -11.316 -1.024 -4.081 1.00 79.12 227 SER A C 1
ATOM 1671 O O . SER A 1 227 ? -12.276 -1.688 -3.693 1.00 79.12 227 SER A O 1
ATOM 1673 N N . LEU A 1 228 ? -11.370 0.311 -4.157 1.00 78.06 228 LEU A N 1
ATOM 1674 C CA . LEU A 1 228 ? -12.575 1.076 -3.835 1.00 78.06 228 LEU A CA 1
ATOM 1675 C C . LEU A 1 228 ? -13.718 0.768 -4.810 1.00 78.06 228 LEU A C 1
ATOM 1677 O O . LEU A 1 228 ? -14.834 0.532 -4.359 1.00 78.06 228 LEU A O 1
ATOM 1681 N N . ILE A 1 229 ? -13.466 0.716 -6.124 1.00 77.38 229 ILE A N 1
ATOM 1682 C CA . ILE A 1 229 ? -14.488 0.303 -7.103 1.00 77.38 229 ILE A CA 1
ATOM 1683 C C . ILE A 1 229 ? -15.051 -1.067 -6.735 1.00 77.38 229 ILE A C 1
ATOM 1685 O O . ILE A 1 229 ? -16.271 -1.213 -6.673 1.00 77.38 229 ILE A O 1
ATOM 1689 N N . ALA A 1 230 ? -14.178 -2.040 -6.464 1.00 73.50 230 ALA A N 1
ATOM 1690 C CA . ALA A 1 230 ? -14.594 -3.389 -6.100 1.00 73.50 230 ALA A CA 1
ATOM 1691 C C . ALA A 1 230 ? -15.456 -3.390 -4.825 1.00 73.50 230 ALA A C 1
ATOM 1693 O O . ALA A 1 230 ? -16.526 -3.999 -4.808 1.00 73.50 230 ALA A O 1
ATOM 1694 N N . ALA A 1 231 ? -15.043 -2.649 -3.791 1.00 68.62 231 ALA A N 1
ATOM 1695 C CA . ALA A 1 231 ? -15.778 -2.545 -2.533 1.00 68.62 231 ALA A CA 1
ATOM 1696 C C . ALA A 1 231 ? -17.175 -1.922 -2.715 1.00 68.62 231 ALA A C 1
ATOM 1698 O O . ALA A 1 231 ? -18.164 -2.464 -2.223 1.00 68.62 231 ALA A O 1
ATOM 1699 N N . VAL A 1 232 ? -17.289 -0.813 -3.458 1.00 66.25 232 VAL A N 1
ATOM 1700 C CA . VAL A 1 232 ? -18.588 -0.145 -3.646 1.00 66.25 232 VAL A CA 1
ATOM 1701 C C . VAL A 1 232 ? -19.478 -0.898 -4.653 1.00 66.25 232 VAL A C 1
ATOM 1703 O O . VAL A 1 232 ? -20.700 -0.904 -4.512 1.00 66.25 232 VAL A O 1
ATOM 1706 N N . GLN A 1 233 ? -18.911 -1.594 -5.645 1.00 65.69 233 GLN A N 1
ATOM 1707 C CA . GLN A 1 233 ? -19.686 -2.485 -6.520 1.00 65.69 233 GLN A CA 1
ATOM 1708 C C . GLN A 1 233 ? -20.261 -3.679 -5.757 1.00 65.69 233 GLN A C 1
ATOM 1710 O O . GLN A 1 233 ? -21.428 -4.002 -5.968 1.00 65.69 233 GLN A O 1
ATOM 1715 N N . ASN A 1 234 ? -19.487 -4.287 -4.850 1.00 59.44 234 ASN A N 1
ATOM 1716 C CA . ASN A 1 234 ? -19.988 -5.341 -3.969 1.00 59.44 234 ASN A CA 1
ATOM 1717 C C . ASN A 1 234 ? -21.204 -4.850 -3.166 1.00 59.44 234 ASN A C 1
ATOM 1719 O O . ASN A 1 234 ? -22.251 -5.489 -3.157 1.00 59.44 234 ASN A O 1
ATOM 1723 N N . PHE A 1 235 ? -21.116 -3.641 -2.607 1.00 53.25 235 PHE A N 1
ATOM 1724 C CA . PHE A 1 235 ? -22.244 -3.020 -1.917 1.00 53.25 235 PHE A CA 1
ATOM 1725 C C . PHE A 1 235 ? -23.462 -2.781 -2.829 1.00 53.25 235 PHE A C 1
ATOM 1727 O O . PHE A 1 235 ? -24.598 -3.043 -2.439 1.00 53.25 235 PHE A O 1
ATOM 1734 N N . GLY A 1 236 ? -23.254 -2.300 -4.060 1.00 48.31 236 GLY A N 1
ATOM 1735 C CA . GLY A 1 236 ? -24.343 -2.088 -5.019 1.00 48.31 236 GLY A CA 1
ATOM 1736 C C . GLY A 1 236 ? -25.082 -3.381 -5.388 1.00 48.31 236 GLY A C 1
ATOM 1737 O O . GLY A 1 236 ? -26.291 -3.360 -5.613 1.00 48.31 236 GLY A O 1
ATOM 1738 N N . VAL A 1 237 ? -24.376 -4.511 -5.410 1.00 49.28 237 VAL A N 1
ATOM 1739 C CA . VAL A 1 237 ? -24.966 -5.846 -5.582 1.00 49.28 237 VAL A CA 1
ATOM 1740 C C . VAL A 1 237 ? -25.819 -6.215 -4.359 1.00 49.28 237 VAL A C 1
ATOM 1742 O O . VAL A 1 237 ? -26.982 -6.592 -4.530 1.00 49.28 237 VAL A O 1
ATOM 1745 N N . ASP A 1 238 ? -25.293 -6.008 -3.147 1.00 47.28 238 ASP A N 1
ATOM 1746 C CA . ASP A 1 238 ? -25.957 -6.346 -1.879 1.00 47.28 238 ASP A CA 1
ATOM 1747 C C . ASP A 1 238 ? -27.208 -5.490 -1.597 1.00 47.28 238 ASP A C 1
ATOM 1749 O O . ASP A 1 238 ? -28.239 -6.006 -1.159 1.00 47.28 238 ASP A O 1
ATOM 1753 N N . GLN A 1 239 ? -27.161 -4.180 -1.869 1.00 44.94 239 GLN A N 1
ATOM 1754 C CA . GLN A 1 239 ? -28.245 -3.250 -1.526 1.00 44.94 239 GLN A CA 1
ATOM 1755 C C . GLN A 1 239 ? -29.365 -3.206 -2.579 1.00 44.94 239 GLN A C 1
ATOM 1757 O O . GLN A 1 239 ? -30.532 -3.004 -2.234 1.00 44.94 239 GLN A O 1
ATOM 1762 N N . PHE A 1 240 ? -29.039 -3.390 -3.864 1.00 46.19 240 PHE A N 1
ATOM 1763 C CA . PHE A 1 240 ? -30.022 -3.325 -4.955 1.00 46.19 240 PHE A CA 1
ATOM 1764 C C . PHE A 1 240 ? -30.536 -4.700 -5.408 1.00 46.19 240 PHE A C 1
ATOM 1766 O O . PHE A 1 240 ? -31.300 -4.774 -6.373 1.00 46.19 240 PHE A O 1
ATOM 1773 N N . GLY A 1 241 ? -30.168 -5.783 -4.711 1.00 39.72 241 GLY A N 1
ATOM 1774 C CA . GLY A 1 241 ? -30.720 -7.125 -4.929 1.00 39.72 241 GLY A CA 1
ATOM 1775 C C . GLY A 1 241 ? -30.418 -7.715 -6.310 1.00 39.72 241 GLY A C 1
ATOM 1776 O O . GLY A 1 241 ? -31.155 -8.583 -6.787 1.00 39.72 241 GLY A O 1
ATOM 1777 N N . ILE A 1 242 ? -29.357 -7.251 -6.981 1.00 41.53 242 ILE A N 1
ATOM 1778 C CA . ILE A 1 242 ? -28.906 -7.819 -8.259 1.00 41.53 242 ILE A CA 1
ATOM 1779 C C . ILE A 1 242 ? -28.076 -9.064 -7.941 1.00 41.53 242 ILE A C 1
ATOM 1781 O O . ILE A 1 242 ? -26.856 -9.045 -7.961 1.00 41.53 242 ILE A O 1
ATOM 1785 N N . GLY A 1 243 ? -28.773 -10.143 -7.604 1.00 42.31 243 GLY A N 1
ATOM 1786 C CA . GLY A 1 243 ? -28.211 -11.320 -6.947 1.00 42.31 243 GLY A CA 1
ATOM 1787 C C . GLY A 1 243 ? -29.051 -11.570 -5.708 1.00 42.31 243 GLY A C 1
ATOM 1788 O O . GLY A 1 243 ? -28.842 -10.951 -4.676 1.00 42.31 243 GLY A O 1
ATOM 1789 N N . ALA A 1 244 ? -30.077 -12.409 -5.845 1.00 37.12 244 ALA A N 1
ATOM 1790 C CA . ALA A 1 244 ? -31.180 -12.559 -4.891 1.00 37.12 244 ALA A CA 1
ATOM 1791 C C . ALA A 1 244 ? -30.789 -13.166 -3.524 1.00 37.12 244 ALA A C 1
ATOM 1793 O O . ALA A 1 244 ? -31.663 -13.588 -2.771 1.00 37.12 244 ALA A O 1
ATOM 1794 N N . ASP A 1 245 ? -29.498 -13.217 -3.205 1.00 40.97 245 ASP A N 1
ATOM 1795 C CA . ASP A 1 245 ? -28.980 -13.744 -1.956 1.00 40.97 245 ASP A CA 1
ATOM 1796 C C . ASP A 1 245 ? -27.630 -13.071 -1.628 1.00 40.97 245 ASP A C 1
ATOM 1798 O O . ASP A 1 245 ? -26.644 -13.331 -2.321 1.00 40.97 245 ASP A O 1
ATOM 1802 N N . PRO A 1 246 ? -27.544 -12.223 -0.587 1.00 41.53 246 PRO A N 1
ATOM 1803 C CA . PRO A 1 246 ? -26.277 -11.655 -0.111 1.00 41.53 246 PRO A CA 1
ATOM 1804 C C . PRO A 1 246 ? -25.241 -12.734 0.247 1.00 41.53 246 PRO A C 1
ATOM 1806 O O . PRO A 1 246 ? -24.037 -12.494 0.196 1.00 41.53 246 PRO A O 1
ATOM 1809 N N . THR A 1 247 ? -25.684 -13.962 0.556 1.00 42.28 247 THR A N 1
ATOM 1810 C CA . THR A 1 247 ? -24.776 -15.097 0.790 1.00 42.28 247 THR A CA 1
ATOM 1811 C C . THR A 1 247 ? -24.202 -15.688 -0.503 1.00 42.28 247 THR A C 1
ATOM 1813 O O . THR A 1 247 ? -23.153 -16.328 -0.468 1.00 42.28 247 THR A O 1
ATOM 1816 N N . ALA A 1 248 ? -24.819 -15.425 -1.661 1.00 38.66 248 ALA A N 1
ATOM 1817 C CA . ALA A 1 248 ? -24.313 -15.844 -2.968 1.00 38.66 248 ALA A CA 1
ATOM 1818 C C . ALA A 1 248 ? -23.259 -14.886 -3.553 1.00 38.66 248 ALA A C 1
ATOM 1820 O O . ALA A 1 248 ? -22.581 -15.263 -4.508 1.00 38.66 248 ALA A O 1
ATOM 1821 N N . VAL A 1 249 ? -23.105 -13.677 -2.999 1.00 44.56 249 VAL A N 1
ATOM 1822 C CA . VAL A 1 249 ? -22.128 -12.665 -3.448 1.00 44.56 249 VAL A CA 1
ATOM 1823 C C . VAL A 1 249 ? -20.731 -12.951 -2.883 1.00 44.56 249 VAL A C 1
ATOM 1825 O O . VAL A 1 249 ? -19.728 -12.764 -3.567 1.00 44.56 249 VAL A O 1
ATOM 1828 N N . GLN A 1 250 ? -20.650 -13.534 -1.685 1.00 52.88 250 GLN A N 1
ATOM 1829 C CA . GLN A 1 250 ? -19.402 -14.024 -1.093 1.00 52.88 250 GLN A CA 1
ATOM 1830 C C . GLN A 1 250 ? -19.194 -15.517 -1.372 1.00 52.88 250 GLN A C 1
ATOM 1832 O O . GLN A 1 250 ? -19.001 -16.298 -0.447 1.00 52.88 250 GLN A O 1
ATOM 1837 N N . GLN A 1 251 ? -19.248 -15.946 -2.636 1.00 58.69 251 GLN A N 1
ATOM 1838 C CA . GLN A 1 251 ? -18.871 -17.318 -2.989 1.00 58.69 251 GLN A CA 1
ATOM 1839 C C . GLN A 1 251 ? -17.343 -17.453 -2.948 1.00 58.69 251 GLN A C 1
ATOM 1841 O O . GLN A 1 251 ? -16.669 -16.928 -3.842 1.00 58.69 251 GLN A O 1
ATOM 1846 N N . PRO A 1 252 ? -16.762 -18.188 -1.977 1.00 61.97 252 PRO A N 1
ATOM 1847 C CA . PRO A 1 252 ? -15.310 -18.343 -1.885 1.00 61.97 252 PRO A CA 1
ATOM 1848 C C . PRO A 1 252 ? -14.727 -18.985 -3.151 1.00 61.97 252 PRO A C 1
ATOM 1850 O O . PRO A 1 252 ? -13.594 -18.712 -3.530 1.00 61.97 252 PRO A O 1
ATOM 1853 N N . GLU A 1 253 ? -15.527 -19.794 -3.849 1.00 65.25 253 GLU A N 1
ATOM 1854 C CA . GLU A 1 253 ? -15.184 -20.419 -5.129 1.00 65.25 253 GLU A CA 1
ATOM 1855 C C . GLU A 1 253 ? -14.969 -19.391 -6.254 1.00 65.25 253 GLU A C 1
ATOM 1857 O O . GLU A 1 253 ? -14.038 -19.534 -7.047 1.00 65.25 253 GLU A O 1
ATOM 1862 N N . VAL A 1 254 ? -15.771 -18.320 -6.303 1.00 67.38 254 VAL A N 1
ATOM 1863 C CA . VAL A 1 254 ? -15.642 -17.244 -7.304 1.00 67.38 254 VAL A CA 1
ATOM 1864 C C . VAL A 1 254 ? -14.406 -16.388 -7.026 1.00 67.38 254 VAL A C 1
ATOM 1866 O O . VAL A 1 254 ? -13.673 -16.038 -7.957 1.00 67.38 254 VAL A O 1
ATOM 1869 N N . LEU A 1 255 ? -14.129 -16.093 -5.752 1.00 70.25 255 LEU A N 1
ATOM 1870 C CA . LEU A 1 255 ? -12.913 -15.383 -5.345 1.00 70.25 255 LEU A CA 1
ATOM 1871 C C . LEU A 1 255 ? -11.662 -16.211 -5.660 1.00 70.25 255 LEU A C 1
ATOM 1873 O O . LEU A 1 255 ? -10.742 -15.703 -6.298 1.00 70.25 255 LEU A O 1
ATOM 1877 N N . LEU A 1 256 ? -11.660 -17.506 -5.333 1.00 70.00 256 LEU A N 1
ATOM 1878 C CA . LEU A 1 256 ? -10.573 -18.427 -5.684 1.00 70.00 256 LEU A CA 1
ATOM 1879 C C . LEU A 1 256 ? -10.359 -18.532 -7.204 1.00 70.00 256 LEU A C 1
ATOM 1881 O O . LEU A 1 256 ? -9.215 -18.524 -7.665 1.00 70.00 256 LEU A O 1
ATOM 1885 N N . ALA A 1 257 ? -11.431 -18.588 -8.002 1.00 72.25 257 ALA A N 1
ATOM 1886 C CA . ALA A 1 257 ? -11.333 -18.608 -9.463 1.00 72.25 257 ALA A CA 1
ATOM 1887 C C . ALA A 1 257 ? -10.766 -17.293 -10.029 1.00 72.25 257 ALA A C 1
ATOM 1889 O O . ALA A 1 257 ? -9.936 -17.311 -10.945 1.00 72.25 257 ALA A O 1
ATOM 1890 N N . SER A 1 258 ? -11.167 -16.155 -9.456 1.00 76.38 258 SER A N 1
ATOM 1891 C CA . SER A 1 258 ? -10.661 -14.827 -9.824 1.00 76.38 258 SER A CA 1
ATOM 1892 C C . SER A 1 258 ? -9.175 -14.693 -9.493 1.00 76.38 258 SER A C 1
ATOM 1894 O O . SER A 1 258 ? -8.386 -14.292 -10.347 1.00 76.38 258 SER A O 1
ATOM 1896 N N . MET A 1 259 ? -8.770 -15.137 -8.301 1.00 81.25 259 MET A N 1
ATOM 1897 C CA . MET A 1 259 ? -7.369 -15.203 -7.885 1.00 81.25 259 MET A CA 1
ATOM 1898 C C . MET A 1 259 ? -6.535 -16.093 -8.807 1.00 81.25 259 MET A C 1
ATOM 1900 O O . MET A 1 259 ? -5.459 -15.694 -9.244 1.00 81.25 259 MET A O 1
ATOM 1904 N N . SER A 1 260 ? -7.034 -17.287 -9.140 1.00 80.50 260 SER A N 1
ATOM 1905 C CA . SER A 1 260 ? -6.349 -18.208 -10.053 1.00 80.50 260 SER A CA 1
ATOM 1906 C C . SER A 1 260 ? -6.158 -17.588 -11.440 1.00 80.50 260 SER A C 1
ATOM 1908 O O . SER A 1 260 ? -5.080 -17.692 -12.029 1.00 80.50 260 SER A O 1
ATOM 1910 N N . THR A 1 261 ? -7.178 -16.888 -11.941 1.00 81.06 261 THR A N 1
ATOM 1911 C CA . THR A 1 261 ? -7.126 -16.194 -13.234 1.00 81.06 261 THR A CA 1
ATOM 1912 C C . THR A 1 261 ? -6.115 -15.050 -13.216 1.00 81.06 261 THR A C 1
ATOM 1914 O O . THR A 1 261 ? -5.284 -14.959 -14.120 1.00 81.06 261 THR A O 1
ATOM 1917 N N . ALA A 1 262 ? -6.140 -14.210 -12.179 1.00 82.19 262 ALA A N 1
ATOM 1918 C CA . ALA A 1 262 ? -5.206 -13.100 -12.025 1.00 82.19 262 ALA A CA 1
ATOM 1919 C C . ALA A 1 262 ? -3.757 -13.592 -11.869 1.00 82.19 262 ALA A C 1
ATOM 1921 O O . ALA A 1 262 ? -2.876 -13.127 -12.591 1.00 82.19 262 ALA A O 1
ATOM 1922 N N . LYS A 1 263 ? -3.514 -14.617 -11.039 1.00 86.56 263 LYS A N 1
ATOM 1923 C CA . LYS A 1 263 ? -2.189 -15.243 -10.917 1.00 86.56 263 LYS A CA 1
ATOM 1924 C C . LYS A 1 263 ? -1.692 -15.778 -12.258 1.00 86.56 263 LYS A C 1
ATOM 1926 O O . LYS A 1 263 ? -0.544 -15.553 -12.627 1.00 86.56 263 LYS A O 1
ATOM 1931 N N . LYS A 1 264 ? -2.557 -16.460 -13.012 1.00 86.56 264 LYS A N 1
ATOM 1932 C CA . LYS A 1 264 ? -2.203 -16.977 -14.337 1.00 86.56 264 LYS A CA 1
ATOM 1933 C C . LYS A 1 264 ? -1.816 -15.853 -15.299 1.00 86.56 264 LYS A C 1
ATOM 1935 O O . LYS A 1 264 ? -0.900 -16.048 -16.091 1.00 86.56 264 LYS A O 1
ATOM 1940 N N . ALA A 1 265 ? -2.480 -14.699 -15.239 1.00 86.06 265 ALA A N 1
ATOM 1941 C CA . ALA A 1 265 ? -2.110 -13.540 -16.047 1.00 86.06 265 ALA A CA 1
ATOM 1942 C C . ALA A 1 265 ? -0.712 -13.014 -15.676 1.00 86.06 265 ALA A C 1
ATOM 1944 O O . ALA A 1 265 ? 0.101 -12.797 -16.574 1.00 86.06 265 ALA A O 1
ATOM 1945 N N . VAL A 1 266 ? -0.402 -12.896 -14.377 1.00 89.44 266 VAL A N 1
ATOM 1946 C CA . VAL A 1 266 ? 0.943 -12.523 -13.894 1.00 89.44 266 VAL A CA 1
ATOM 1947 C C . VAL A 1 266 ? 1.995 -13.506 -14.412 1.00 89.44 266 VAL A C 1
ATOM 1949 O O . VAL A 1 266 ? 2.958 -13.090 -15.055 1.00 89.44 266 VAL A O 1
ATOM 1952 N N . ASP A 1 267 ? 1.773 -14.811 -14.224 1.00 89.44 267 ASP A N 1
ATOM 1953 C CA . ASP A 1 267 ? 2.698 -15.864 -14.663 1.00 89.44 267 ASP A CA 1
ATOM 1954 C C . ASP A 1 267 ? 2.912 -15.844 -16.192 1.00 89.44 267 ASP A C 1
ATOM 1956 O O . ASP A 1 267 ? 4.024 -16.047 -16.682 1.00 89.44 267 ASP A O 1
ATOM 1960 N N . GLN A 1 268 ? 1.855 -15.578 -16.969 1.00 89.62 268 GLN A N 1
ATOM 1961 C CA . GLN A 1 268 ? 1.929 -15.491 -18.430 1.00 89.62 268 GLN A CA 1
ATOM 1962 C C . GLN A 1 268 ? 2.756 -14.295 -18.903 1.00 89.62 268 GLN A C 1
ATOM 1964 O O . GLN A 1 268 ? 3.586 -14.452 -19.800 1.00 89.62 268 GLN A O 1
ATOM 1969 N N . VAL A 1 269 ? 2.555 -13.113 -18.317 1.00 89.81 269 VAL A N 1
ATOM 1970 C CA . VAL A 1 269 ? 3.339 -11.921 -18.677 1.00 89.81 269 VAL A CA 1
ATOM 1971 C C . VAL A 1 269 ? 4.787 -12.076 -18.211 1.00 89.81 269 VAL A C 1
ATOM 1973 O O . VAL A 1 269 ? 5.699 -11.768 -18.974 1.00 89.81 269 VAL A O 1
ATOM 1976 N N . ALA A 1 270 ? 5.021 -12.650 -17.029 1.00 89.06 270 ALA A N 1
ATOM 1977 C CA . ALA A 1 270 ? 6.364 -12.971 -16.548 1.00 89.06 270 ALA A CA 1
ATOM 1978 C C . ALA A 1 270 ? 7.117 -13.920 -17.498 1.00 89.06 270 ALA A C 1
ATOM 1980 O O . ALA A 1 270 ? 8.297 -13.716 -17.777 1.00 89.06 270 ALA A O 1
ATOM 1981 N N . ALA A 1 271 ? 6.436 -14.915 -18.076 1.00 89.19 271 ALA A N 1
ATOM 1982 C CA . ALA A 1 271 ? 7.042 -15.788 -19.080 1.00 89.19 271 ALA A CA 1
ATOM 1983 C C . ALA A 1 271 ? 7.428 -15.038 -20.372 1.00 89.19 271 ALA A C 1
ATOM 1985 O O . ALA A 1 271 ? 8.438 -15.373 -20.993 1.00 89.19 271 ALA A O 1
ATOM 1986 N N . LEU A 1 272 ? 6.658 -14.019 -20.777 1.00 89.25 272 LEU A N 1
ATOM 1987 C CA . LEU A 1 272 ? 7.007 -13.150 -21.910 1.00 89.25 272 LEU A CA 1
ATOM 1988 C C . LEU A 1 272 ? 8.205 -12.245 -21.588 1.00 89.25 272 LEU A C 1
ATOM 1990 O O . LEU A 1 272 ? 9.060 -12.039 -22.448 1.00 89.25 272 LEU A O 1
ATOM 1994 N N . LEU A 1 273 ? 8.294 -11.744 -20.355 1.00 87.44 273 LEU A N 1
ATOM 1995 C CA . LEU A 1 273 ? 9.438 -10.966 -19.869 1.00 87.44 273 LEU A CA 1
ATOM 1996 C C . LEU A 1 273 ? 10.724 -11.795 -19.867 1.00 87.44 273 LEU A C 1
ATOM 1998 O O . LEU A 1 273 ? 11.744 -11.344 -20.388 1.00 87.44 273 LEU A O 1
ATOM 2002 N N . ALA A 1 274 ? 10.651 -13.046 -19.409 1.00 86.44 274 ALA A N 1
ATOM 2003 C CA . ALA A 1 274 ? 11.786 -13.964 -19.432 1.00 86.44 274 ALA A CA 1
ATOM 2004 C C . ALA A 1 274 ? 12.303 -14.222 -20.861 1.00 86.44 274 ALA A C 1
ATOM 2006 O O . ALA A 1 274 ? 13.512 -14.292 -21.077 1.00 86.44 274 ALA A O 1
ATOM 2007 N N . GLN A 1 275 ? 11.415 -14.294 -21.864 1.00 86.25 275 GLN A N 1
ATOM 2008 C CA . GLN A 1 275 ? 11.814 -14.399 -23.279 1.00 86.25 275 GLN A CA 1
ATOM 2009 C C . GLN A 1 275 ? 12.567 -13.158 -23.783 1.00 86.25 275 GLN A C 1
ATOM 2011 O O . GLN A 1 275 ? 13.342 -13.260 -24.732 1.00 86.25 275 GLN A O 1
ATOM 2016 N N . ARG A 1 276 ? 12.355 -11.998 -23.150 1.00 82.94 276 ARG A N 1
ATOM 2017 C CA . ARG A 1 276 ? 13.056 -10.733 -23.422 1.00 82.94 276 ARG A CA 1
ATOM 2018 C C . ARG A 1 276 ? 14.294 -10.530 -22.542 1.00 82.94 276 ARG A C 1
ATOM 2020 O O . ARG A 1 276 ? 14.926 -9.486 -22.642 1.00 82.94 276 ARG A O 1
ATOM 2027 N N . GLY A 1 277 ? 14.638 -11.501 -21.693 1.00 80.50 277 GLY A N 1
ATOM 2028 C CA . GLY A 1 277 ? 15.758 -11.395 -20.758 1.00 80.50 277 GLY A CA 1
ATOM 2029 C C . GLY A 1 277 ? 15.515 -10.435 -19.589 1.00 80.50 277 GLY A C 1
ATOM 2030 O O . GLY A 1 277 ? 16.488 -9.988 -18.990 1.00 80.50 277 GLY A O 1
ATOM 2031 N N . LEU A 1 278 ? 14.252 -10.118 -19.282 1.00 83.62 278 LEU A N 1
ATOM 2032 C CA . LEU A 1 278 ? 13.857 -9.273 -18.153 1.00 83.62 278 LEU A CA 1
ATOM 2033 C C . LEU A 1 278 ? 13.437 -10.140 -16.960 1.00 83.62 278 LEU A C 1
ATOM 2035 O O . LEU A 1 278 ? 12.699 -11.116 -17.128 1.00 83.62 278 LEU A O 1
ATOM 2039 N N . ASP A 1 279 ? 13.881 -9.768 -15.758 1.00 83.81 279 ASP A N 1
ATOM 2040 C CA . ASP A 1 279 ? 13.507 -10.451 -14.518 1.00 83.81 279 ASP A CA 1
ATOM 2041 C C . ASP A 1 279 ? 12.190 -9.903 -13.950 1.00 83.81 279 ASP A C 1
ATOM 2043 O O . ASP A 1 279 ? 12.012 -8.700 -13.765 1.00 83.81 279 ASP A O 1
ATOM 2047 N N . ALA A 1 280 ? 11.257 -10.814 -13.673 1.00 84.25 280 ALA A N 1
ATOM 2048 C CA . ALA A 1 280 ? 9.968 -10.524 -13.045 1.00 84.25 280 ALA A CA 1
ATOM 2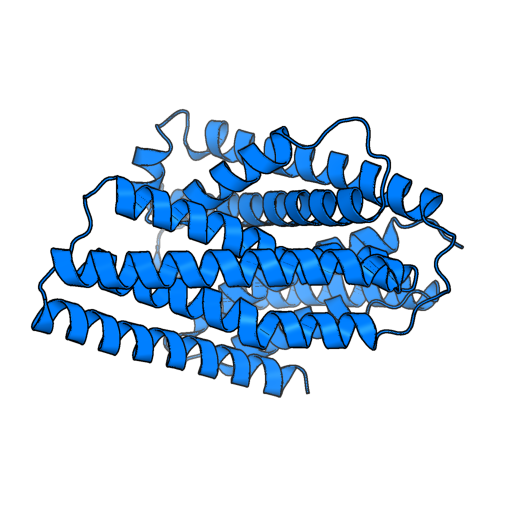049 C C . ALA A 1 280 ? 9.802 -11.304 -11.730 1.00 84.25 280 ALA A C 1
ATOM 2051 O O . ALA A 1 280 ? 8.683 -11.626 -11.325 1.00 84.25 280 ALA A O 1
ATOM 2052 N N . SER A 1 281 ? 10.908 -11.661 -11.071 1.00 80.81 281 SER A N 1
ATOM 2053 C CA . SER A 1 281 ? 10.892 -12.570 -9.924 1.00 80.81 281 SER A CA 1
ATOM 2054 C C . SER A 1 281 ? 10.137 -11.990 -8.731 1.00 80.81 281 SER A C 1
ATOM 2056 O O . SER A 1 281 ? 9.452 -12.741 -8.041 1.00 80.81 281 SER A O 1
ATOM 2058 N N . LEU A 1 282 ? 10.190 -10.668 -8.519 1.00 81.31 282 LEU A N 1
ATOM 2059 C CA . LEU A 1 282 ? 9.436 -9.998 -7.454 1.00 81.31 282 LEU A CA 1
ATOM 2060 C C . LEU A 1 282 ? 7.914 -10.167 -7.612 1.00 81.31 282 LEU A C 1
ATOM 2062 O O . LEU A 1 282 ? 7.323 -10.772 -6.719 1.00 81.31 282 LEU A O 1
ATOM 2066 N N . PRO A 1 283 ? 7.260 -9.697 -8.697 1.00 84.06 283 PRO A N 1
ATOM 2067 C CA . PRO A 1 283 ? 5.809 -9.837 -8.824 1.00 84.06 283 PRO A CA 1
ATOM 2068 C C . PRO A 1 283 ? 5.354 -11.301 -8.919 1.00 84.06 283 PRO A C 1
ATOM 2070 O O . PRO A 1 283 ? 4.256 -11.636 -8.491 1.00 84.06 283 PRO A O 1
ATOM 2073 N N . VAL A 1 284 ? 6.195 -12.214 -9.425 1.00 84.69 284 VAL A N 1
ATOM 2074 C CA . VAL A 1 284 ? 5.886 -13.657 -9.412 1.00 84.69 284 VAL A CA 1
ATOM 2075 C C . VAL A 1 284 ? 5.927 -14.225 -7.993 1.00 84.69 284 VAL A C 1
ATOM 2077 O O . VAL A 1 284 ? 5.051 -15.005 -7.610 1.00 84.69 284 VAL A O 1
ATOM 2080 N N . TRP A 1 285 ? 6.939 -13.857 -7.204 1.00 84.94 285 TRP A N 1
ATOM 2081 C CA . TRP A 1 285 ? 7.048 -14.268 -5.806 1.00 84.94 285 TRP A CA 1
ATOM 2082 C C . TRP A 1 285 ? 5.913 -13.687 -4.957 1.00 84.94 285 TRP A C 1
ATOM 2084 O O . TRP A 1 285 ? 5.330 -14.416 -4.149 1.00 84.94 285 TRP A O 1
ATOM 2094 N N . ALA A 1 286 ? 5.576 -12.415 -5.174 1.00 81.56 286 ALA A N 1
ATOM 2095 C CA . ALA A 1 286 ? 4.514 -11.722 -4.460 1.00 81.56 286 ALA A CA 1
ATOM 2096 C C . ALA A 1 286 ? 3.136 -12.342 -4.746 1.00 81.56 286 ALA A C 1
ATOM 2098 O O . ALA A 1 286 ? 2.430 -12.765 -3.822 1.00 81.56 286 ALA A O 1
ATOM 2099 N N . ALA A 1 287 ? 2.848 -12.596 -6.026 1.00 83.81 287 ALA A N 1
ATOM 2100 C CA . ALA A 1 287 ? 1.622 -13.264 -6.450 1.00 83.81 287 ALA A CA 1
ATOM 2101 C C . ALA A 1 287 ? 1.510 -14.668 -5.844 1.00 83.81 287 ALA A C 1
ATOM 2103 O O . ALA A 1 287 ? 0.422 -15.119 -5.467 1.00 83.81 287 ALA A O 1
ATOM 2104 N N . ALA A 1 288 ? 2.637 -15.380 -5.736 1.00 82.25 288 ALA A N 1
ATOM 2105 C CA . ALA A 1 288 ? 2.684 -16.700 -5.126 1.00 82.25 288 ALA A CA 1
ATOM 2106 C C . ALA A 1 288 ? 2.376 -16.652 -3.623 1.00 82.25 288 ALA A C 1
ATOM 2108 O O . ALA A 1 288 ? 1.510 -17.403 -3.183 1.00 82.25 288 ALA A O 1
ATOM 2109 N N . TYR A 1 289 ? 3.001 -15.771 -2.828 1.00 79.44 289 TYR A N 1
ATOM 2110 C CA . TYR A 1 289 ? 2.717 -15.771 -1.384 1.00 79.44 289 TYR A CA 1
ATOM 2111 C C . TYR A 1 289 ? 1.276 -15.355 -1.083 1.00 79.44 289 TYR A C 1
ATOM 2113 O O . TYR A 1 289 ? 0.659 -15.951 -0.199 1.00 79.44 289 TYR A O 1
ATOM 2121 N N . GLY A 1 290 ? 0.731 -14.366 -1.803 1.00 77.94 290 GLY A N 1
ATOM 2122 C CA . GLY A 1 290 ? -0.637 -13.897 -1.585 1.00 77.94 290 GLY A CA 1
ATOM 2123 C C . GLY A 1 290 ? -1.642 -15.016 -1.847 1.00 77.94 290 GLY A C 1
ATOM 2124 O O . GLY A 1 290 ? -2.480 -15.333 -0.999 1.00 77.94 290 GLY A O 1
ATOM 2125 N N . THR A 1 291 ? -1.513 -15.684 -2.997 1.00 82.44 291 THR A N 1
ATOM 2126 C CA . THR A 1 291 ? -2.396 -16.804 -3.359 1.00 82.44 291 THR A CA 1
ATOM 2127 C C . THR A 1 291 ? -2.247 -18.013 -2.443 1.00 82.44 291 THR A C 1
ATOM 2129 O O . THR A 1 291 ? -3.257 -18.596 -2.044 1.00 82.44 291 THR A O 1
ATOM 2132 N N . ASP A 1 292 ? -1.022 -18.355 -2.054 1.00 80.69 292 ASP A N 1
ATOM 2133 C CA . ASP A 1 292 ? -0.748 -19.471 -1.154 1.00 80.69 292 ASP A CA 1
ATOM 2134 C C . ASP A 1 292 ? -1.300 -19.223 0.260 1.00 80.69 292 ASP A C 1
ATOM 2136 O O . ASP A 1 292 ? -1.860 -20.133 0.875 1.00 80.69 292 ASP A O 1
ATOM 2140 N N . ALA A 1 293 ? -1.198 -17.990 0.773 1.00 75.00 293 ALA A N 1
ATOM 2141 C CA . ALA A 1 293 ? -1.758 -17.613 2.072 1.00 75.00 293 ALA A CA 1
ATOM 2142 C C . ALA A 1 293 ? -3.286 -17.777 2.100 1.00 75.00 293 ALA A C 1
ATOM 2144 O O . ALA A 1 293 ? -3.841 -18.326 3.053 1.00 75.00 293 ALA A O 1
ATOM 2145 N N . ALA A 1 294 ? -3.970 -17.352 1.035 1.00 78.44 294 ALA A N 1
ATOM 2146 C CA . ALA A 1 294 ? -5.416 -17.511 0.911 1.00 78.44 294 ALA A CA 1
ATOM 2147 C C . ALA A 1 294 ? -5.852 -18.976 0.786 1.00 78.44 294 ALA A C 1
ATOM 2149 O O . ALA A 1 294 ? -6.887 -19.356 1.331 1.00 78.44 294 ALA A O 1
ATOM 2150 N N . GLN A 1 295 ? -5.071 -19.808 0.090 1.00 79.12 295 GLN A N 1
ATOM 2151 C CA . GLN A 1 295 ? -5.334 -21.246 0.004 1.00 79.12 295 GLN A CA 1
ATOM 2152 C C . GLN A 1 295 ? -5.131 -21.942 1.351 1.00 79.12 295 GLN A C 1
ATOM 2154 O O . GLN A 1 295 ? -5.927 -22.802 1.719 1.00 79.12 295 GLN A O 1
ATOM 2159 N N . ALA A 1 296 ? -4.099 -21.563 2.106 1.00 75.44 296 ALA A N 1
ATOM 2160 C CA . ALA A 1 296 ? -3.814 -22.150 3.413 1.00 75.44 296 ALA A CA 1
ATOM 2161 C C . ALA A 1 296 ? -4.895 -21.843 4.461 1.00 75.44 296 ALA A C 1
ATOM 2163 O O . ALA A 1 296 ? -5.130 -22.653 5.355 1.00 75.44 296 ALA A O 1
ATOM 2164 N N . LEU A 1 297 ? -5.556 -20.691 4.338 1.00 74.12 297 LEU A N 1
ATOM 2165 C CA . LEU A 1 297 ? -6.663 -20.274 5.202 1.00 74.12 297 LEU A CA 1
ATOM 2166 C C . LEU A 1 297 ? -8.037 -20.662 4.638 1.00 74.12 297 LEU A C 1
ATOM 2168 O O . LEU A 1 297 ? -9.067 -20.296 5.198 1.00 74.12 297 LEU A O 1
ATOM 2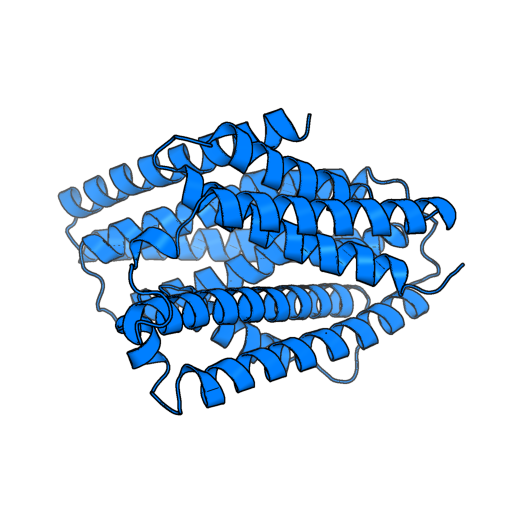172 N N . ALA A 1 298 ? -8.087 -21.417 3.537 1.00 76.31 298 ALA A N 1
ATOM 2173 C CA . ALA A 1 298 ? -9.348 -21.882 2.981 1.00 76.31 298 ALA A CA 1
ATOM 2174 C C . ALA A 1 298 ? -10.101 -22.749 4.005 1.00 76.31 298 ALA A C 1
ATOM 2176 O O . ALA A 1 298 ? -9.569 -23.720 4.543 1.00 76.31 298 ALA A O 1
ATOM 2177 N N . GLY A 1 299 ? -11.361 -22.398 4.266 1.00 69.44 299 GLY A N 1
ATOM 2178 C CA . GLY A 1 299 ? -12.202 -23.097 5.241 1.00 69.44 299 GLY A CA 1
ATOM 2179 C C . GLY A 1 299 ? -12.019 -22.650 6.696 1.00 69.44 299 GLY A C 1
ATOM 2180 O O . GLY A 1 299 ? -12.679 -23.214 7.568 1.00 69.44 299 GLY A O 1
ATOM 2181 N N . THR A 1 300 ? -11.183 -21.644 6.974 1.00 72.44 300 THR A N 1
ATOM 2182 C CA . THR A 1 300 ? -11.139 -20.968 8.282 1.00 72.44 300 THR A CA 1
ATOM 2183 C C . THR A 1 300 ? -12.020 -19.705 8.277 1.00 72.44 300 THR A C 1
ATOM 2185 O O . THR A 1 300 ? -12.394 -19.223 7.202 1.00 72.44 300 THR A O 1
ATOM 2188 N N . PRO A 1 301 ? -12.370 -19.134 9.448 1.00 66.12 301 PRO A N 1
ATOM 2189 C CA . PRO A 1 301 ? -13.081 -17.850 9.527 1.00 66.12 301 PRO A CA 1
ATOM 2190 C C . PRO A 1 301 ? -12.368 -16.682 8.819 1.00 66.12 301 PRO A C 1
ATOM 2192 O O . PRO A 1 301 ? -13.000 -15.695 8.454 1.00 66.12 301 PRO A O 1
ATOM 2195 N N . GLU A 1 302 ? -11.058 -16.793 8.602 1.00 66.19 302 GLU A N 1
ATOM 2196 C CA . GLU A 1 302 ? -10.196 -15.778 7.995 1.00 66.19 302 GLU A CA 1
ATOM 2197 C C . GLU A 1 302 ? -10.055 -15.918 6.469 1.00 66.19 302 GLU A C 1
ATOM 2199 O O . GLU A 1 302 ? -9.421 -15.069 5.836 1.00 66.19 302 GLU A O 1
ATOM 2204 N N . ALA A 1 303 ? -10.655 -16.949 5.859 1.00 67.88 303 ALA A N 1
ATOM 2205 C CA . ALA A 1 303 ? -10.515 -17.260 4.434 1.00 67.88 303 ALA A CA 1
ATOM 2206 C C . ALA A 1 303 ? -10.800 -16.052 3.526 1.00 67.88 303 ALA A C 1
ATOM 2208 O O . ALA A 1 303 ? -10.007 -15.730 2.641 1.00 67.88 303 ALA A O 1
ATOM 2209 N N . THR A 1 304 ? -11.906 -15.344 3.768 1.00 66.44 304 THR A N 1
ATOM 2210 C CA . THR A 1 304 ? -12.320 -14.191 2.956 1.00 66.44 304 THR A CA 1
ATOM 2211 C C . THR A 1 304 ? -11.328 -13.034 3.065 1.00 66.44 304 THR A C 1
ATOM 2213 O O . THR A 1 304 ? -10.940 -12.453 2.054 1.00 66.44 304 THR A O 1
ATOM 2216 N N . ALA A 1 305 ? -10.857 -12.723 4.277 1.00 65.00 305 ALA A N 1
ATOM 2217 C CA . ALA A 1 305 ? -9.875 -11.660 4.488 1.00 65.00 305 ALA A CA 1
ATOM 2218 C C . ALA A 1 305 ? -8.541 -11.980 3.789 1.00 65.00 305 ALA A C 1
ATOM 2220 O O . ALA A 1 305 ? -7.919 -11.098 3.195 1.00 65.00 305 ALA A O 1
ATOM 2221 N N . ALA A 1 306 ? -8.131 -13.250 3.806 1.00 68.00 306 ALA A N 1
ATOM 2222 C CA . ALA A 1 306 ? -6.931 -13.709 3.119 1.00 68.00 306 ALA A CA 1
ATOM 2223 C C . ALA A 1 306 ? -7.069 -13.655 1.588 1.00 68.00 306 ALA A C 1
ATOM 2225 O O . ALA A 1 306 ? -6.138 -13.231 0.908 1.00 68.00 306 ALA A O 1
ATOM 2226 N N . GLN A 1 307 ? -8.233 -14.023 1.043 1.00 72.44 307 GLN A N 1
ATOM 2227 C CA . GLN A 1 307 ? -8.527 -13.930 -0.393 1.00 72.44 307 GLN A CA 1
ATOM 2228 C C . GLN A 1 307 ? -8.537 -12.479 -0.890 1.00 72.44 307 GLN A C 1
ATOM 2230 O O . GLN A 1 307 ? -7.988 -12.190 -1.951 1.00 72.44 307 GLN A O 1
ATOM 2235 N N . VAL A 1 308 ? -9.107 -11.552 -0.114 1.00 70.62 308 VAL A N 1
ATOM 2236 C CA . VAL A 1 308 ? -9.091 -10.116 -0.436 1.00 70.62 308 VAL A CA 1
ATOM 2237 C C . VAL A 1 308 ? -7.664 -9.568 -0.436 1.00 70.62 308 VAL A C 1
ATOM 2239 O O . VAL A 1 308 ? -7.285 -8.865 -1.371 1.00 70.62 308 VAL A O 1
ATOM 2242 N N . LEU A 1 309 ? -6.851 -9.923 0.566 1.00 71.00 309 LEU A N 1
ATOM 2243 C CA . LEU A 1 309 ? -5.440 -9.532 0.597 1.00 71.00 309 LEU A CA 1
ATOM 2244 C C . LEU A 1 309 ? -4.695 -10.065 -0.633 1.00 71.00 309 LEU A C 1
ATOM 2246 O O . LEU A 1 309 ? -4.018 -9.305 -1.314 1.00 71.00 309 LEU A O 1
ATOM 2250 N N . ALA A 1 310 ? -4.888 -11.339 -0.970 1.00 77.25 310 ALA A N 1
ATOM 2251 C CA . ALA A 1 310 ? -4.260 -11.952 -2.133 1.00 77.25 310 ALA A CA 1
ATOM 2252 C C . ALA A 1 310 ? -4.656 -11.286 -3.458 1.00 77.25 310 ALA A C 1
ATOM 2254 O O . ALA A 1 310 ? -3.810 -11.111 -4.329 1.00 77.25 310 ALA A O 1
ATOM 2255 N N . LEU A 1 311 ? -5.927 -10.906 -3.622 1.00 76.31 311 LEU A N 1
ATOM 2256 C CA . LEU A 1 311 ? -6.376 -10.165 -4.802 1.00 76.31 311 LEU A CA 1
ATOM 2257 C C . LEU A 1 311 ? -5.722 -8.786 -4.893 1.00 76.31 311 LEU A C 1
ATOM 2259 O O . LEU A 1 311 ? -5.346 -8.386 -5.990 1.00 76.31 311 LEU A O 1
ATOM 2263 N N . ASN A 1 312 ? -5.554 -8.083 -3.769 1.00 74.88 312 ASN A N 1
ATOM 2264 C CA . ASN A 1 312 ? -4.847 -6.803 -3.756 1.00 74.88 312 ASN A CA 1
ATOM 2265 C C . ASN A 1 312 ? -3.387 -6.971 -4.200 1.00 74.88 312 ASN A C 1
ATOM 2267 O O . ASN A 1 312 ? -2.965 -6.248 -5.098 1.00 74.88 312 ASN A O 1
ATOM 2271 N N . GLU A 1 313 ? -2.656 -7.955 -3.661 1.00 78.56 313 GLU A N 1
ATOM 2272 C CA . GLU A 1 313 ? -1.276 -8.250 -4.097 1.00 78.56 313 GLU A CA 1
ATOM 2273 C C . GLU A 1 313 ? -1.219 -8.555 -5.598 1.00 78.56 313 GLU A C 1
ATOM 2275 O O . GLU A 1 313 ? -0.444 -7.955 -6.333 1.00 78.56 313 GLU A O 1
ATOM 2280 N N . LEU A 1 314 ? -2.143 -9.379 -6.100 1.00 83.75 314 LEU A N 1
ATOM 2281 C CA . LEU A 1 314 ? -2.212 -9.707 -7.524 1.00 83.75 314 LEU A CA 1
ATOM 2282 C C . LEU A 1 314 ? -2.427 -8.481 -8.428 1.00 83.75 314 LEU A C 1
ATOM 2284 O O . LEU A 1 314 ? -1.975 -8.500 -9.573 1.00 83.75 314 LEU A O 1
ATOM 2288 N N . TYR A 1 315 ? -3.085 -7.416 -7.951 1.00 80.19 315 TYR A N 1
ATOM 2289 C CA . TYR A 1 315 ? -3.171 -6.153 -8.693 1.00 80.19 315 TYR A CA 1
ATOM 2290 C C . TYR A 1 315 ? -1.824 -5.423 -8.734 1.00 80.19 315 TYR A C 1
ATOM 2292 O O . TYR A 1 315 ? -1.407 -5.023 -9.826 1.00 80.19 315 TYR A O 1
ATOM 2300 N N . PHE A 1 316 ? -1.134 -5.290 -7.593 1.00 81.19 316 PHE A N 1
ATOM 2301 C CA . PHE A 1 316 ? 0.234 -4.747 -7.517 1.00 81.19 316 PHE A CA 1
ATOM 2302 C C . PHE A 1 316 ? 1.178 -5.506 -8.468 1.00 81.19 316 PHE A C 1
ATOM 2304 O O . PHE A 1 316 ? 1.891 -4.913 -9.287 1.00 81.19 316 PHE A O 1
ATOM 2311 N N . ASP A 1 317 ? 1.096 -6.834 -8.456 1.00 85.50 317 ASP A N 1
ATOM 2312 C CA . ASP A 1 317 ? 1.943 -7.709 -9.261 1.00 85.50 317 ASP A CA 1
ATOM 2313 C C . ASP A 1 317 ? 1.633 -7.620 -10.752 1.00 85.50 317 ASP A C 1
ATOM 2315 O O . ASP A 1 317 ? 2.551 -7.523 -11.571 1.00 85.50 317 ASP A O 1
ATOM 2319 N N . ALA A 1 318 ? 0.346 -7.589 -11.117 1.00 85.38 318 ALA A N 1
ATOM 2320 C CA . ALA A 1 318 ? -0.091 -7.417 -12.498 1.00 85.38 318 ALA A CA 1
ATOM 2321 C C . ALA A 1 318 ? 0.424 -6.094 -13.081 1.00 85.38 318 ALA A C 1
ATOM 2323 O O . ALA A 1 318 ? 1.011 -6.077 -14.163 1.00 85.38 318 ALA A O 1
ATOM 2324 N N . ILE A 1 319 ? 0.259 -4.986 -12.356 1.00 84.50 319 ILE A N 1
ATOM 2325 C CA . ILE A 1 319 ? 0.744 -3.664 -12.785 1.00 84.50 319 ILE A CA 1
ATOM 2326 C C . ILE A 1 319 ? 2.258 -3.681 -12.961 1.00 84.50 319 ILE A C 1
ATOM 2328 O O . ILE A 1 319 ? 2.763 -3.108 -13.925 1.00 84.50 319 ILE A O 1
ATOM 2332 N N . THR A 1 320 ? 2.977 -4.369 -12.078 1.00 85.31 320 THR A N 1
ATOM 2333 C CA . THR A 1 320 ? 4.435 -4.472 -12.145 1.00 85.31 320 THR A CA 1
ATOM 2334 C C . THR A 1 320 ? 4.900 -5.256 -13.366 1.00 85.31 320 THR A C 1
ATOM 2336 O O . THR A 1 320 ? 5.771 -4.782 -14.095 1.00 85.31 320 THR A O 1
ATOM 2339 N N . VAL A 1 321 ? 4.303 -6.418 -13.660 1.00 87.06 321 VAL A N 1
ATOM 2340 C CA . VAL A 1 321 ? 4.671 -7.175 -14.871 1.00 87.06 321 VAL A CA 1
ATOM 2341 C C . VAL A 1 321 ? 4.276 -6.435 -16.149 1.00 87.06 321 VAL A C 1
ATOM 2343 O O . VAL A 1 321 ? 5.026 -6.470 -17.123 1.00 87.06 321 VAL A O 1
ATOM 2346 N N . PHE A 1 322 ? 3.150 -5.711 -16.162 1.00 85.62 322 PHE A N 1
ATOM 2347 C CA . PHE A 1 322 ? 2.774 -4.889 -17.315 1.00 85.62 322 PHE A CA 1
ATOM 2348 C C . PHE A 1 322 ? 3.706 -3.692 -17.497 1.00 85.62 322 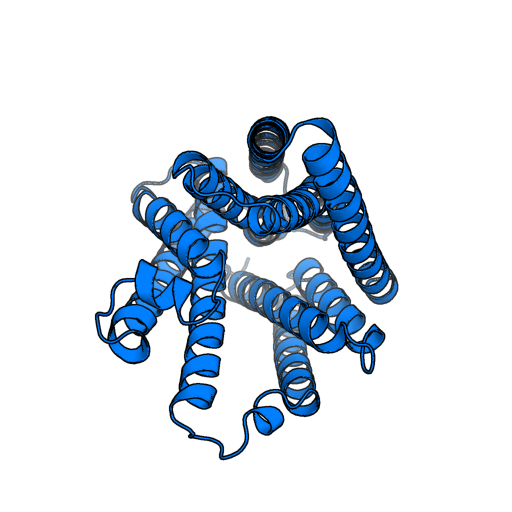PHE A C 1
ATOM 2350 O O . PHE A 1 322 ? 4.092 -3.416 -18.630 1.00 85.62 322 PHE A O 1
ATOM 2357 N N . MET A 1 323 ? 4.135 -3.051 -16.409 1.00 85.62 323 MET A N 1
ATOM 2358 C CA . MET A 1 323 ? 5.136 -1.987 -16.435 1.00 85.62 323 MET A CA 1
ATOM 2359 C C . MET A 1 323 ? 6.477 -2.493 -16.965 1.00 85.62 323 MET A C 1
ATOM 2361 O O . MET A 1 323 ? 7.073 -1.858 -17.825 1.00 85.62 323 MET A O 1
ATOM 2365 N N . LEU A 1 324 ? 6.968 -3.644 -16.509 1.00 85.19 324 LEU A N 1
ATOM 2366 C CA . LEU A 1 324 ? 8.196 -4.216 -17.067 1.00 85.19 324 LEU A CA 1
ATOM 2367 C C . LEU A 1 324 ? 8.026 -4.537 -18.559 1.00 85.19 324 LEU A C 1
ATOM 2369 O O . LEU A 1 324 ? 8.931 -4.314 -19.360 1.00 85.19 324 LEU A O 1
ATOM 2373 N N . GLN A 1 325 ? 6.841 -5.007 -18.956 1.00 85.50 325 GLN A N 1
ATOM 2374 C CA . GLN A 1 325 ? 6.566 -5.399 -20.336 1.00 85.50 325 GLN A CA 1
ATOM 2375 C C . GLN A 1 325 ? 6.446 -4.194 -21.275 1.00 85.50 325 GLN A C 1
ATOM 2377 O O . GLN A 1 325 ? 6.868 -4.285 -22.428 1.00 85.50 325 GLN A O 1
ATOM 2382 N N . SER A 1 326 ? 5.903 -3.065 -20.818 1.00 82.69 326 SER A N 1
ATOM 2383 C CA . SER A 1 326 ? 5.891 -1.814 -21.587 1.00 82.69 326 SER A CA 1
ATOM 2384 C C . SER A 1 326 ? 7.211 -1.045 -21.517 1.00 82.69 326 SER A C 1
ATOM 2386 O O . SER A 1 326 ? 7.376 -0.076 -22.257 1.00 82.69 326 SER A O 1
ATOM 2388 N N . GLY A 1 327 ? 8.148 -1.484 -20.671 1.00 72.50 327 GLY A N 1
ATOM 2389 C CA . GLY A 1 327 ? 9.486 -0.918 -20.578 1.00 72.50 327 GLY A CA 1
ATOM 2390 C C . GLY A 1 327 ? 10.237 -0.999 -21.915 1.00 72.50 327 GLY A C 1
ATOM 2391 O O . GLY A 1 327 ? 10.051 -1.967 -22.673 1.00 72.50 327 GLY A O 1
ATOM 2392 N N . PRO A 1 328 ? 11.071 0.009 -22.239 1.00 65.50 328 PRO A N 1
ATOM 2393 C CA . PRO A 1 328 ? 11.891 -0.013 -23.442 1.00 65.50 328 PRO A CA 1
ATOM 2394 C C . PRO A 1 328 ? 12.729 -1.297 -23.517 1.00 65.50 328 PRO A C 1
ATOM 2396 O O . PRO A 1 328 ? 13.363 -1.708 -22.549 1.00 65.50 328 PRO A O 1
ATOM 2399 N N . VAL A 1 329 ? 12.699 -1.952 -24.682 1.00 61.12 329 VAL A N 1
ATOM 2400 C CA . VAL A 1 329 ? 13.581 -3.087 -24.988 1.00 61.12 329 VAL A CA 1
ATOM 2401 C C . VAL A 1 329 ? 15.001 -2.534 -25.106 1.00 61.12 329 VAL A C 1
ATOM 2403 O O . VAL A 1 329 ? 15.211 -1.614 -25.900 1.00 61.12 329 VAL A O 1
ATOM 2406 N N . GLN A 1 330 ? 15.940 -3.074 -24.328 1.00 57.66 330 GLN A N 1
ATOM 2407 C CA . GLN A 1 330 ? 17.370 -2.849 -24.551 1.00 57.66 330 GLN A CA 1
ATOM 2408 C C . GLN A 1 330 ? 17.892 -3.778 -25.648 1.00 57.66 330 GLN A C 1
ATOM 2410 O O . GLN A 1 330 ? 17.510 -4.972 -25.639 1.00 57.66 330 GLN A O 1
#

Nearest PDB structures (foldseek):
  6w4s-assembly1_F  TM=1.715E-01  e=8.113E-01  Homo sapiens
  4jq6-assembly1_B-2  TM=2.910E-01  e=7.774E+00  uncultured bacterium

Secondary structure (DSSP, 8-state):
-HHHHHHHHHHHHHHHHHHHHHHHHHHHHHHHHHHHHHHHHHHHHHHHHHHHHHHHHHHHHGGGS-HHHHHHHHHHHHHHHHHHHHHHHHHHHHHTT---HHHHHHHHHHHHHHHHIIIIIHHHHHHHHHHS--PPP--HHHHHHHHHHHHHHHHHHHHHHHHHIIIIISTT--HHHHHHHS--TTHHHHHHHHHHHHHT--S----HHHHHHHHHHHHHHHHHHHHHHHHHHHHHHHHHTSSS-HHHHS-HHHHHHHHHHHHHHHHHHHHHHHHTT---HHHHHHHHHHHHHHHHTTTSTTHHHHHHHHHHHHHHHHHHHHHHHHSPP-

Organism: NCBI:txid449393